Protein AF-A0A2G5UR45-F1 (afdb_monomer)

Foldseek 3Di:
DVVQQLVLLVVVQVQQDADDDDDPCVVVVLVVVLVVLLVVLCVPCVVPQDPDDDLVNLVVVVVVLRNDDDCVVCVVVSVVSNVCRVVVDDDVSVVSSVVVSVSVSVVVVCVVCVLVRYDCDVPPHPPNQLEWEFEDDPNFTKTFPVSVQVSLCVQCVVDDRDDDDDDDQKGFIDTPVCCCVVCVVRCPRHHYDYDYQDDDPQAGDWDQDSSRFTWGWPVRLVVNVVCCVCPVVVVVVVDDPVCVVVVVVVVVVVCVVVPPPPPTTIIGTVVSVVD

InterPro domains:
  IPR056711 Domain of unknown function DUF7809 [PF25100] (1-120)

Organism: NCBI:txid1611254

Solvent-accessible surface area (backbone atoms only — not comparable to full-atom values): 16175 Å² total; per-residue (Å²): 104,72,67,55,49,53,49,25,52,53,60,73,45,72,59,64,53,79,54,71,88,78,62,94,63,48,65,66,50,50,53,52,53,49,52,55,49,47,56,51,46,55,75,69,47,68,83,71,68,68,94,82,76,49,54,69,61,49,51,52,50,54,55,71,70,35,86,48,80,54,69,80,82,42,42,63,58,52,53,50,50,43,50,42,55,73,65,73,60,81,61,64,68,60,54,50,50,55,48,51,49,51,50,54,50,49,53,53,47,44,73,75,42,42,59,81,72,44,67,72,33,80,88,86,32,63,82,32,70,44,50,34,59,33,36,37,56,97,93,42,51,28,26,51,39,58,52,49,30,50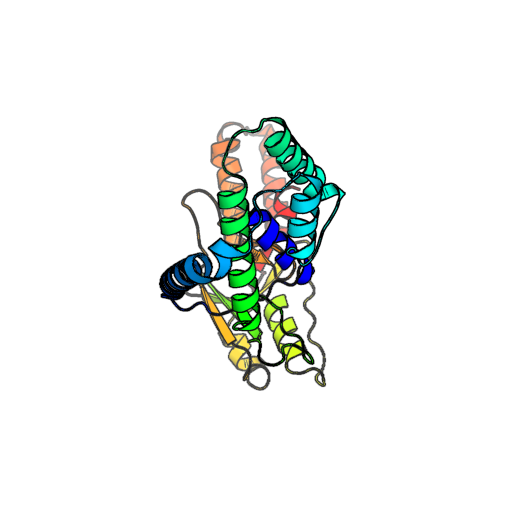,50,36,33,70,74,37,70,90,48,88,77,61,82,68,85,70,52,92,52,36,47,52,43,42,48,42,69,57,45,54,70,74,40,52,92,61,45,83,84,48,46,75,44,84,40,70,69,62,68,56,102,83,47,71,50,78,39,75,40,69,73,63,49,44,24,36,49,44,70,50,53,53,48,49,54,50,48,41,41,54,69,73,64,30,45,85,81,70,58,51,85,90,49,47,66,57,56,53,52,51,53,54,55,47,44,70,76,64,37,89,81,58,90,55,67,39,30,34,32,53,80,61,73,79,111

Sequence (275 aa):
MQSILLKSHDEKIAGVCEYFKLEKDWLPKLQNEFLQFHQKFLTQESSTIRDDWDFEKALKMFKAVLPVWKEQEYSEFESDLKTFFDSKRGNFKEVSIAFMCFAEYLKGFILATPEMFLPYEKETNPNCPIVVRVFESHGVHFVMKSELFNAINIRNPNSKRLECKENNGKLMTMSYEKVQRKYKDRIGNIEFIKCPIQRTDHKAVPIMTPTGGHCILATDFLFEILNELIFTHRIFQKIGTGNWNVLRRFFLQMTNFFSPHHKSIFFVTLEEQEK

Mean predicted aligned error: 8.28 Å

Radius of gyration: 25.33 Å; Cα contacts (8 Å, |Δi|>4): 271; chains: 1; bounding box: 62×38×76 Å

Secondary structure (DSSP, 8-state):
-HHHHHHHHHGGGTT--------TTHHHHHHHHHHHHHHHHHHHHTTTS-S---HHHHHHHHHHHSSS--TTTTHHHHHHHHHHHHHT-S-HHHHHHHHHHHHHHHHHHHHH-GGGTS--BTTTBTTS--EEEEEEETTEEEEEHHHHHHHHHHH-TTSPPP----BTTEEEEEEHHHHHHHSGGG-TT-EEEEEE--B-SSSBPPEE-TTS-EEEEHHHHHHHHHHIIIIIS-HHHH--GGGHHHHHHHHHHHHHHT-TT--S-EEEEGGGT--

pLDDT: mean 85.62, std 8.5, range [52.72, 97.31]

Structure (mmCIF, N/CA/C/O backbone):
data_AF-A0A2G5UR45-F1
#
_entry.id   AF-A0A2G5UR45-F1
#
loop_
_atom_site.group_PDB
_atom_site.id
_atom_site.type_symbol
_atom_site.label_atom_id
_atom_site.label_alt_id
_atom_site.label_comp_id
_atom_site.label_asym_id
_atom_site.label_entity_id
_atom_site.label_seq_id
_atom_site.pdbx_PDB_ins_code
_atom_site.Cartn_x
_atom_site.Cartn_y
_atom_site.Cartn_z
_atom_site.occupancy
_atom_site.B_iso_or_equiv
_atom_site.auth_seq_id
_atom_site.auth_comp_id
_atom_site.auth_asym_id
_atom_site.auth_atom_id
_atom_site.pdbx_PDB_model_num
ATOM 1 N N . MET A 1 1 ? 19.011 5.755 -11.112 1.00 70.19 1 MET A N 1
ATOM 2 C CA . MET A 1 1 ? 18.418 5.360 -12.415 1.00 70.19 1 MET A CA 1
ATOM 3 C C . MET A 1 1 ? 17.260 4.378 -12.265 1.00 70.19 1 MET A C 1
ATOM 5 O O . MET A 1 1 ? 16.163 4.751 -12.647 1.00 70.19 1 MET A O 1
ATOM 9 N N . GLN A 1 2 ? 17.435 3.185 -11.676 1.00 73.31 2 GLN A N 1
ATOM 10 C CA . GLN A 1 2 ? 16.310 2.252 -11.438 1.00 73.31 2 GLN A CA 1
ATOM 11 C C . GLN A 1 2 ? 15.175 2.886 -10.614 1.00 73.31 2 GLN A C 1
ATOM 13 O O . GLN A 1 2 ? 14.009 2.773 -10.977 1.00 73.31 2 GLN A O 1
ATOM 18 N N . SER A 1 3 ? 15.527 3.625 -9.557 1.00 80.56 3 SER A N 1
ATOM 19 C CA . SER A 1 3 ? 14.582 4.395 -8.738 1.00 80.56 3 SER A CA 1
ATOM 20 C C . SER A 1 3 ? 13.798 5.439 -9.538 1.00 80.56 3 SER A C 1
ATOM 22 O O . SER A 1 3 ? 12.597 5.561 -9.346 1.00 80.56 3 SER A O 1
ATOM 24 N N . ILE A 1 4 ? 14.456 6.155 -10.457 1.00 83.25 4 ILE A N 1
ATOM 25 C CA . ILE A 1 4 ? 13.829 7.164 -11.329 1.00 83.25 4 ILE A CA 1
ATOM 26 C C . ILE A 1 4 ? 12.811 6.495 -12.252 1.00 83.25 4 ILE A C 1
ATOM 28 O O . ILE A 1 4 ? 11.685 6.965 -12.369 1.00 83.25 4 ILE A O 1
ATOM 32 N N . LEU A 1 5 ? 13.184 5.364 -12.859 1.00 82.31 5 LEU A N 1
ATOM 33 C CA . LEU A 1 5 ? 12.286 4.619 -13.733 1.00 82.31 5 LEU A CA 1
ATOM 34 C C . LEU A 1 5 ? 11.048 4.125 -12.975 1.00 82.31 5 LEU A C 1
ATOM 36 O O . LEU A 1 5 ? 9.929 4.398 -13.398 1.00 82.31 5 LEU A O 1
ATOM 40 N N . LEU A 1 6 ? 11.228 3.476 -11.823 1.00 83.31 6 LEU A N 1
ATOM 41 C CA . LEU A 1 6 ? 10.099 3.022 -11.005 1.00 83.31 6 LEU A CA 1
ATOM 42 C C . LEU A 1 6 ? 9.221 4.193 -10.536 1.00 83.31 6 LEU A C 1
ATOM 44 O O . LEU A 1 6 ? 8.002 4.110 -10.645 1.00 83.31 6 LEU A O 1
ATOM 48 N N . LYS A 1 7 ? 9.824 5.310 -10.109 1.00 85.81 7 LYS A N 1
ATOM 49 C CA . LYS A 1 7 ? 9.091 6.516 -9.696 1.00 85.81 7 LYS A CA 1
ATOM 50 C C . LYS A 1 7 ? 8.273 7.117 -10.843 1.00 85.81 7 LYS A C 1
ATOM 52 O O . LYS A 1 7 ? 7.112 7.448 -10.660 1.00 85.81 7 LYS A O 1
ATOM 57 N N . SER A 1 8 ? 8.830 7.193 -12.050 1.00 85.94 8 SER A N 1
ATOM 58 C CA . SER A 1 8 ? 8.097 7.693 -13.225 1.00 85.94 8 SER A CA 1
ATOM 59 C C . SER A 1 8 ? 6.917 6.798 -13.638 1.00 85.94 8 SER A C 1
ATOM 61 O O . SER A 1 8 ? 5.965 7.269 -14.259 1.00 85.94 8 SER A O 1
ATOM 63 N N . HIS A 1 9 ? 6.958 5.507 -13.293 1.00 84.00 9 HIS A N 1
ATOM 64 C CA . HIS A 1 9 ? 5.819 4.604 -13.447 1.00 84.00 9 HIS A CA 1
ATOM 65 C C . HIS A 1 9 ? 4.778 4.797 -12.338 1.00 84.00 9 HIS A C 1
ATOM 67 O O . HIS A 1 9 ? 3.590 4.840 -12.646 1.00 84.00 9 HIS A O 1
ATOM 73 N N . ASP A 1 10 ? 5.207 4.977 -11.089 1.00 84.81 10 ASP A N 1
ATOM 74 C CA . ASP A 1 10 ? 4.336 5.319 -9.954 1.00 84.81 10 ASP A CA 1
ATOM 75 C C . ASP A 1 10 ? 3.564 6.636 -10.191 1.00 84.81 10 ASP A C 1
ATOM 77 O O . ASP A 1 10 ? 2.384 6.775 -9.883 1.00 84.81 10 ASP A O 1
ATOM 81 N N . GLU A 1 11 ? 4.167 7.598 -10.887 1.00 86.00 11 GLU A N 1
ATOM 82 C CA . GLU A 1 11 ? 3.472 8.833 -11.269 1.00 86.00 11 GLU A CA 1
ATOM 83 C C . GLU A 1 11 ? 2.247 8.602 -12.167 1.00 86.00 11 GLU A C 1
ATOM 85 O O . GLU A 1 11 ? 1.309 9.402 -12.142 1.00 86.00 11 GLU A O 1
ATOM 90 N N . LYS A 1 12 ? 2.203 7.500 -12.928 1.00 83.38 12 LYS A N 1
ATOM 91 C CA . LYS A 1 12 ? 1.050 7.170 -13.778 1.00 83.38 12 LYS A CA 1
ATOM 92 C C . LYS A 1 12 ? -0.163 6.713 -12.986 1.00 83.38 12 LYS A C 1
ATOM 94 O O . LYS A 1 12 ? -1.279 6.872 -13.474 1.00 83.38 12 LYS A O 1
ATOM 99 N N . ILE A 1 13 ? 0.041 6.142 -11.800 1.00 83.38 13 ILE A N 1
ATOM 100 C CA . ILE A 1 13 ? -1.063 5.632 -10.983 1.00 83.38 13 ILE A CA 1
ATOM 101 C C . ILE A 1 13 ? -1.722 6.736 -10.148 1.00 83.38 13 ILE A C 1
ATOM 103 O O . ILE A 1 13 ? -2.715 6.474 -9.482 1.00 83.38 13 ILE A O 1
ATOM 107 N N . ALA A 1 14 ? -1.219 7.978 -10.213 1.00 82.50 14 ALA A N 1
ATOM 108 C CA . ALA A 1 14 ? -1.841 9.178 -9.641 1.00 82.50 14 ALA A CA 1
ATOM 109 C C . ALA A 1 14 ? -2.260 9.031 -8.161 1.00 82.50 14 ALA A C 1
ATOM 111 O O . ALA A 1 14 ? -3.290 9.557 -7.737 1.00 82.50 14 ALA A O 1
ATOM 112 N N . GLY A 1 15 ? -1.461 8.302 -7.373 1.00 79.06 15 GLY A N 1
ATOM 113 C CA . GLY A 1 15 ? -1.717 8.056 -5.951 1.00 79.06 15 GLY A CA 1
ATOM 114 C C . GLY A 1 15 ? -2.783 6.994 -5.657 1.00 79.06 15 GLY A C 1
ATOM 115 O O . GLY A 1 15 ? -3.185 6.843 -4.505 1.00 79.06 15 GLY A O 1
ATOM 116 N N . VAL A 1 16 ? -3.254 6.253 -6.664 1.00 82.75 16 VAL A N 1
ATOM 117 C CA . VAL A 1 16 ? -4.155 5.113 -6.465 1.00 82.75 16 VAL A CA 1
ATOM 118 C C . VAL A 1 16 ? -3.376 3.956 -5.841 1.00 82.75 16 VAL A C 1
ATOM 120 O O . VAL A 1 16 ? -2.506 3.367 -6.474 1.00 82.75 16 VAL A O 1
ATOM 123 N N . CYS A 1 17 ? -3.711 3.602 -4.601 1.00 82.00 17 CYS A N 1
ATOM 124 C CA . CYS A 1 17 ? -3.106 2.470 -3.902 1.00 82.00 17 CYS A CA 1
ATOM 125 C C . CYS A 1 17 ? -4.037 1.254 -3.928 1.00 82.00 17 CYS A C 1
ATOM 127 O O . CYS A 1 17 ? -4.917 1.108 -3.076 1.00 82.00 17 CYS A O 1
ATOM 129 N N . GLU A 1 18 ? -3.818 0.362 -4.891 1.00 86.44 18 GLU A N 1
ATOM 130 C CA . GLU A 1 18 ? -4.468 -0.947 -4.949 1.00 86.44 18 GLU A CA 1
ATOM 131 C C . GLU A 1 18 ? -3.530 -2.057 -4.471 1.00 86.44 18 GLU A C 1
ATOM 133 O O . GLU A 1 18 ? -2.309 -1.904 -4.419 1.00 86.44 18 GLU A O 1
ATOM 138 N N . TYR A 1 19 ? -4.118 -3.180 -4.073 1.00 87.69 19 TYR A N 1
ATOM 139 C CA . TYR A 1 19 ? -3.374 -4.334 -3.588 1.00 87.69 19 TYR A CA 1
ATOM 140 C C . TYR A 1 19 ? -3.524 -5.478 -4.573 1.00 87.69 19 TYR A C 1
ATOM 142 O O . TYR A 1 19 ? -4.581 -5.655 -5.167 1.00 87.69 19 TYR A O 1
ATOM 150 N N . PHE A 1 20 ? -2.492 -6.302 -4.670 1.00 85.38 20 PHE A N 1
ATOM 151 C CA . PHE A 1 20 ? -2.539 -7.550 -5.410 1.00 85.38 20 PHE A CA 1
ATOM 152 C C . PHE A 1 20 ? -1.933 -8.665 -4.563 1.00 85.38 20 PHE A C 1
ATOM 154 O O . PHE A 1 20 ? -1.129 -8.436 -3.651 1.00 85.38 20 PHE A O 1
ATOM 161 N N . LYS A 1 21 ? -2.354 -9.898 -4.830 1.00 84.12 21 LYS A N 1
ATOM 162 C CA . LYS A 1 21 ? -1.812 -11.063 -4.143 1.00 84.12 21 LYS A CA 1
ATOM 163 C C . LYS A 1 21 ? -0.502 -11.476 -4.805 1.00 84.12 21 LYS A C 1
ATOM 165 O O . LYS A 1 21 ? -0.489 -11.948 -5.935 1.00 84.12 21 LYS A O 1
ATOM 170 N N . LEU A 1 22 ? 0.585 -11.358 -4.057 1.00 82.19 22 LEU A N 1
ATOM 171 C CA . LEU A 1 22 ? 1.911 -11.759 -4.506 1.00 82.19 22 LEU A CA 1
ATOM 172 C C . LEU A 1 22 ? 2.145 -13.260 -4.269 1.00 82.19 22 LEU A C 1
ATOM 174 O O . LEU A 1 22 ? 1.933 -13.762 -3.159 1.00 82.19 22 LEU A O 1
ATOM 178 N N . GLU A 1 23 ? 2.590 -13.988 -5.293 1.00 83.25 23 GLU A N 1
ATOM 179 C CA . GLU A 1 23 ? 3.059 -15.371 -5.131 1.00 83.25 23 GLU A CA 1
ATOM 180 C C . GLU A 1 23 ? 4.378 -15.401 -4.356 1.00 83.25 23 GLU A C 1
ATOM 182 O O . GLU A 1 23 ? 5.207 -14.524 -4.538 1.00 83.25 23 GLU A O 1
ATOM 187 N N . LYS A 1 24 ? 4.635 -16.418 -3.523 1.00 81.25 24 LYS A N 1
ATOM 188 C CA . LYS A 1 24 ? 5.868 -16.469 -2.708 1.00 81.25 24 LYS A CA 1
ATOM 189 C C . LYS A 1 24 ? 7.160 -16.497 -3.535 1.00 81.25 24 LYS A C 1
ATOM 191 O O . LYS A 1 24 ? 8.151 -15.909 -3.118 1.00 81.25 24 LYS A O 1
ATOM 196 N N . ASP A 1 25 ? 7.122 -17.114 -4.713 1.00 85.88 25 ASP A N 1
ATOM 197 C CA . ASP A 1 25 ? 8.313 -17.359 -5.538 1.00 85.88 25 ASP A CA 1
ATOM 198 C C . ASP A 1 25 ? 8.479 -16.345 -6.679 1.00 85.88 25 ASP A C 1
ATOM 200 O O . ASP A 1 25 ? 9.291 -16.543 -7.581 1.00 85.88 25 ASP A O 1
ATOM 204 N N . TRP A 1 26 ? 7.709 -15.255 -6.664 1.00 83.25 26 TRP A N 1
ATOM 205 C CA . TRP A 1 26 ? 7.710 -14.265 -7.742 1.00 83.25 26 TRP A CA 1
ATOM 206 C C . TRP A 1 26 ? 9.076 -13.583 -7.928 1.00 83.25 26 TRP A C 1
ATOM 208 O O . TRP A 1 26 ? 9.529 -13.416 -9.055 1.00 83.25 26 TRP A O 1
ATOM 218 N N . LEU A 1 27 ? 9.758 -13.215 -6.836 1.00 84.94 27 LEU A N 1
ATOM 219 C CA . LEU A 1 27 ? 10.989 -12.429 -6.898 1.00 84.94 27 LEU A CA 1
ATOM 220 C C . LEU A 1 27 ? 12.156 -13.249 -7.474 1.00 84.94 27 LEU A C 1
ATOM 222 O O . LEU A 1 27 ? 12.818 -12.752 -8.384 1.00 84.94 27 LEU A O 1
ATOM 226 N N . PRO A 1 28 ? 12.388 -14.508 -7.044 1.00 89.38 28 PRO A N 1
ATOM 227 C CA . PRO A 1 28 ? 13.351 -15.378 -7.715 1.00 89.38 28 PRO A CA 1
ATOM 228 C C . PRO A 1 28 ? 13.036 -15.610 -9.199 1.00 89.38 28 PRO A C 1
ATOM 230 O O . PRO A 1 28 ? 13.954 -15.622 -10.019 1.00 89.38 28 PRO A O 1
ATOM 233 N N . LYS A 1 29 ? 11.753 -15.769 -9.571 1.00 87.81 29 LYS A N 1
ATOM 234 C CA . LYS A 1 29 ? 11.345 -15.897 -10.983 1.00 87.81 29 LYS A CA 1
ATOM 235 C C . LYS A 1 29 ? 11.725 -14.644 -11.774 1.00 87.81 29 LYS A C 1
ATOM 237 O O . LYS A 1 29 ? 12.432 -14.761 -12.769 1.00 87.81 29 LYS A O 1
ATOM 242 N N . LEU A 1 30 ? 11.368 -13.462 -11.268 1.00 87.62 30 LEU A N 1
ATOM 243 C CA . LEU A 1 30 ? 11.693 -12.174 -11.882 1.00 87.62 30 LEU A CA 1
ATOM 244 C C . LEU A 1 30 ? 13.206 -11.985 -12.063 1.00 87.62 30 LEU A C 1
ATOM 246 O O . LEU A 1 30 ? 13.657 -11.526 -13.107 1.00 87.62 30 LEU A O 1
ATOM 250 N N . GLN A 1 31 ? 14.002 -12.342 -11.053 1.00 88.56 31 GLN A N 1
ATOM 251 C CA . GLN A 1 31 ? 15.462 -12.247 -11.122 1.00 88.56 31 GLN A CA 1
ATOM 252 C C . GLN A 1 31 ? 16.041 -13.152 -12.215 1.00 88.56 31 GLN A C 1
ATOM 254 O O . GLN A 1 31 ? 16.910 -12.725 -12.977 1.00 88.56 31 GLN A O 1
ATOM 259 N N . ASN A 1 32 ? 15.541 -14.385 -12.317 1.00 91.38 32 ASN A N 1
ATOM 260 C CA . ASN A 1 32 ? 15.969 -15.330 -13.346 1.00 91.38 32 ASN A CA 1
ATOM 261 C C . ASN A 1 32 ? 15.543 -14.881 -14.751 1.00 91.38 32 ASN A C 1
ATOM 263 O O . ASN A 1 32 ? 16.345 -14.957 -15.683 1.00 91.38 32 ASN A O 1
ATOM 267 N N . GLU A 1 33 ? 14.314 -14.389 -14.907 1.00 91.31 33 GLU A N 1
ATOM 268 C CA . GLU A 1 33 ? 13.798 -13.848 -16.169 1.00 91.31 33 GLU A CA 1
ATOM 269 C C . GLU A 1 33 ? 14.606 -12.634 -16.629 1.00 91.31 33 GLU A C 1
ATOM 271 O O . GLU A 1 33 ? 15.038 -12.584 -17.784 1.00 91.31 33 GLU A O 1
ATOM 276 N N . PHE A 1 34 ? 14.903 -11.704 -15.716 1.00 91.06 34 PHE A N 1
ATOM 277 C CA . PHE A 1 34 ? 15.748 -10.553 -16.015 1.00 91.06 34 PHE A CA 1
ATOM 278 C C . PHE A 1 34 ? 17.158 -10.972 -16.438 1.00 91.06 34 PHE A C 1
ATOM 280 O O . PHE A 1 34 ? 17.685 -10.442 -17.412 1.00 91.06 34 PHE A O 1
ATOM 287 N N . LEU A 1 35 ? 17.768 -11.952 -15.761 1.00 90.06 35 LEU A N 1
ATOM 288 C CA . LEU A 1 35 ? 19.102 -12.436 -16.120 1.00 90.06 35 LEU A CA 1
ATOM 289 C C . LEU A 1 35 ? 19.130 -13.031 -17.536 1.00 90.06 35 LEU A C 1
ATOM 291 O O . LEU A 1 35 ? 20.046 -12.749 -18.311 1.00 90.06 35 LEU A O 1
ATOM 295 N N . GLN A 1 36 ? 18.117 -13.825 -17.891 1.00 91.12 36 GLN A N 1
ATOM 296 C CA . GLN A 1 36 ? 17.987 -14.394 -19.234 1.00 91.12 36 GLN A CA 1
ATOM 297 C C . GLN A 1 36 ? 17.734 -13.314 -20.289 1.00 91.12 36 GLN A C 1
ATOM 299 O O . GLN A 1 36 ? 18.313 -13.369 -21.376 1.00 91.12 36 GLN A O 1
ATOM 304 N N . PHE A 1 37 ? 16.886 -12.329 -19.977 1.00 91.88 37 PHE A N 1
ATOM 305 C CA . PHE A 1 37 ? 16.642 -11.182 -20.846 1.00 91.88 37 PHE A CA 1
ATOM 306 C C . PHE A 1 37 ? 17.932 -10.394 -21.080 1.00 91.88 37 PHE A C 1
ATOM 308 O O . PHE A 1 37 ? 18.294 -10.144 -22.224 1.00 91.88 37 PHE A O 1
ATOM 315 N N . HIS A 1 38 ? 18.674 -10.093 -20.015 1.00 89.19 38 HIS A N 1
ATOM 316 C CA . HIS A 1 38 ? 19.937 -9.365 -20.073 1.00 89.19 38 HIS A CA 1
ATOM 317 C C . HIS A 1 38 ? 20.983 -10.079 -20.935 1.00 89.19 38 HIS A C 1
ATOM 319 O O . HIS A 1 38 ? 21.622 -9.451 -21.775 1.00 89.19 38 HIS A O 1
ATOM 325 N N . GLN A 1 39 ? 21.125 -11.401 -20.802 1.00 88.44 39 GLN A N 1
ATOM 326 C CA . GLN A 1 39 ? 22.026 -12.178 -21.662 1.00 88.44 39 GLN A CA 1
ATOM 327 C C . GLN A 1 39 ? 21.643 -12.068 -23.144 1.00 88.44 39 GLN A C 1
ATOM 329 O O . GLN A 1 39 ? 22.512 -11.837 -23.984 1.00 88.44 39 GLN A O 1
ATOM 334 N N . LYS A 1 40 ? 20.349 -12.182 -23.470 1.00 88.88 40 LYS A N 1
ATOM 335 C CA . LYS A 1 40 ? 19.858 -12.034 -24.850 1.00 88.88 40 LYS A CA 1
ATOM 336 C C . LYS A 1 40 ? 20.076 -10.617 -25.378 1.00 88.88 40 LYS A C 1
ATOM 338 O O . LYS A 1 40 ? 20.585 -10.464 -26.487 1.00 88.88 40 LYS A O 1
ATOM 343 N N . PHE A 1 41 ? 19.764 -9.610 -24.567 1.00 87.06 41 PHE A N 1
ATOM 344 C CA . PHE A 1 41 ? 19.944 -8.199 -24.892 1.00 87.06 41 PHE A CA 1
ATOM 345 C C . PHE A 1 41 ? 21.404 -7.898 -25.252 1.00 87.06 41 PHE A C 1
ATOM 347 O O . PHE A 1 41 ? 21.679 -7.356 -26.319 1.00 87.06 41 PHE A O 1
ATOM 354 N N . LEU A 1 42 ? 22.359 -8.367 -24.438 1.00 84.06 42 LEU A N 1
ATOM 355 C CA . LEU A 1 42 ? 23.788 -8.220 -24.725 1.00 84.06 42 LEU A CA 1
ATOM 356 C C . LEU A 1 42 ? 24.209 -8.877 -26.045 1.00 84.06 42 LEU A C 1
ATOM 358 O O . LEU A 1 42 ? 25.043 -8.323 -26.750 1.00 84.06 42 LEU A O 1
ATOM 362 N N . THR A 1 43 ? 23.644 -10.036 -26.400 1.00 80.75 43 THR A N 1
ATOM 363 C CA . THR A 1 43 ? 23.988 -10.724 -27.659 1.00 80.75 43 THR A CA 1
ATOM 364 C C . THR A 1 43 ? 23.376 -10.088 -28.910 1.00 80.75 43 THR A C 1
ATOM 366 O O . THR A 1 43 ? 23.900 -10.296 -30.001 1.00 80.75 43 THR A O 1
ATOM 369 N N . GLN A 1 44 ? 22.274 -9.344 -28.772 1.00 73.00 44 GLN A N 1
ATOM 370 C CA . GLN A 1 44 ? 21.519 -8.773 -29.895 1.00 73.00 44 GLN A CA 1
ATOM 371 C C . GLN A 1 44 ? 21.826 -7.287 -30.127 1.00 73.00 44 GLN A C 1
ATOM 373 O O . GLN A 1 44 ? 21.903 -6.856 -31.274 1.00 73.00 44 GLN A O 1
ATOM 378 N N . GLU A 1 45 ? 22.033 -6.511 -29.061 1.00 65.25 45 GLU A N 1
ATOM 379 C CA . GLU A 1 45 ? 22.153 -5.047 -29.127 1.00 65.25 45 GLU A CA 1
ATOM 380 C C . GLU A 1 45 ? 23.592 -4.520 -28.998 1.00 65.25 45 GLU A C 1
ATOM 382 O O . GLU A 1 45 ? 23.840 -3.325 -29.184 1.00 65.25 45 GLU A O 1
ATOM 387 N N . SER A 1 46 ? 24.587 -5.383 -28.746 1.00 55.72 46 SER A N 1
ATOM 388 C CA . SER A 1 46 ? 25.988 -4.944 -28.616 1.00 55.72 46 SER A CA 1
ATOM 389 C C . SER A 1 46 ? 26.552 -4.283 -29.881 1.00 55.72 46 SER A C 1
ATOM 391 O O . SER A 1 46 ? 27.551 -3.568 -29.799 1.00 55.72 46 SER A O 1
ATOM 393 N N . SER A 1 47 ? 25.940 -4.516 -31.049 1.00 53.69 47 SER A N 1
ATOM 394 C CA . SER A 1 47 ? 26.364 -3.956 -32.340 1.00 53.69 47 SER A CA 1
ATOM 395 C C . SER A 1 47 ? 25.712 -2.618 -32.713 1.00 53.69 47 SER A C 1
ATOM 397 O O . SER A 1 47 ? 26.201 -1.956 -33.626 1.00 53.69 47 SER A O 1
ATOM 399 N N . THR A 1 48 ? 24.621 -2.209 -32.058 1.00 53.66 48 THR A N 1
ATOM 400 C CA . THR A 1 48 ? 23.821 -1.020 -32.435 1.00 53.66 48 THR A CA 1
ATOM 401 C C . THR A 1 48 ? 24.120 0.220 -31.595 1.00 53.66 48 THR A C 1
ATOM 403 O O . THR A 1 48 ? 23.835 1.340 -32.025 1.00 53.66 48 THR A O 1
ATOM 406 N N . ILE A 1 49 ? 24.734 0.052 -30.423 1.00 58.12 49 ILE A N 1
ATOM 407 C CA . ILE A 1 49 ? 25.059 1.156 -29.516 1.00 58.12 49 ILE A CA 1
ATOM 408 C C . ILE A 1 49 ? 26.371 1.788 -29.973 1.00 58.12 49 ILE A C 1
ATOM 410 O O . ILE A 1 49 ? 27.460 1.270 -29.716 1.00 58.12 49 ILE A O 1
ATOM 414 N N . ARG A 1 50 ? 26.230 2.892 -30.715 1.00 56.25 50 ARG A N 1
ATOM 415 C CA . ARG A 1 50 ? 27.333 3.665 -31.295 1.00 56.25 50 ARG A CA 1
ATOM 416 C C . ARG A 1 50 ? 28.273 4.193 -30.211 1.00 56.25 50 ARG A C 1
ATOM 418 O O . ARG A 1 50 ? 27.829 4.562 -29.131 1.00 56.25 50 ARG A O 1
ATOM 425 N N . ASP A 1 51 ? 29.559 4.289 -30.530 1.00 62.09 51 ASP A N 1
ATOM 426 C CA . ASP A 1 51 ? 30.589 4.793 -29.612 1.00 62.09 51 ASP A CA 1
ATOM 427 C C . ASP A 1 51 ? 30.606 6.343 -29.500 1.00 62.09 51 ASP A C 1
ATOM 429 O O . ASP A 1 51 ? 31.465 6.901 -28.824 1.00 62.09 51 ASP A O 1
ATOM 433 N N . ASP A 1 52 ? 29.661 7.059 -30.131 1.00 71.44 52 ASP A N 1
ATOM 434 C CA . ASP A 1 52 ? 29.621 8.530 -30.236 1.00 71.44 52 ASP A CA 1
ATOM 435 C C . ASP A 1 52 ? 28.605 9.211 -29.292 1.00 71.44 52 ASP A C 1
ATOM 437 O O . ASP A 1 52 ? 27.951 10.194 -29.665 1.00 71.44 52 ASP A O 1
ATOM 441 N N . TRP A 1 53 ? 28.444 8.701 -28.070 1.00 76.56 53 TRP A N 1
ATOM 442 C CA . TRP A 1 53 ? 27.535 9.304 -27.091 1.00 76.56 53 TRP A CA 1
ATOM 443 C C . TRP A 1 53 ? 28.075 10.610 -26.508 1.00 76.56 53 TRP A C 1
ATOM 445 O O . TRP A 1 53 ? 29.220 10.696 -26.068 1.00 76.56 53 TRP A O 1
ATOM 455 N N . ASP A 1 54 ? 27.191 11.600 -26.441 1.00 84.81 54 ASP A N 1
ATOM 456 C CA . ASP A 1 54 ? 27.354 12.830 -25.679 1.00 84.81 54 ASP A CA 1
ATOM 457 C C . ASP A 1 54 ? 26.196 12.974 -24.678 1.00 84.81 54 ASP A C 1
ATOM 459 O O . ASP A 1 54 ? 25.224 12.205 -24.693 1.00 84.81 54 ASP A O 1
ATOM 463 N N . PHE A 1 55 ? 26.321 13.960 -23.790 1.00 87.12 55 PHE A N 1
ATOM 464 C CA . PHE A 1 55 ? 25.322 14.261 -22.769 1.00 87.12 55 PHE A CA 1
ATOM 465 C C . PHE A 1 55 ? 23.913 14.448 -23.356 1.00 87.12 55 PHE A C 1
ATOM 467 O O . PHE A 1 55 ? 22.954 13.887 -22.828 1.00 87.12 55 PHE A O 1
ATOM 474 N N . GLU A 1 56 ? 23.782 15.172 -24.469 1.00 89.75 56 GLU A N 1
ATOM 475 C CA . GLU A 1 56 ? 22.487 15.489 -25.083 1.00 89.75 56 GLU A CA 1
ATOM 476 C C . GLU A 1 56 ? 21.784 14.235 -25.612 1.00 89.75 56 GLU A C 1
ATOM 478 O O . GLU A 1 56 ? 20.596 14.007 -25.353 1.00 89.75 56 GLU A O 1
ATOM 483 N N . LYS A 1 57 ? 22.522 13.370 -26.319 1.00 86.00 57 LYS A N 1
ATOM 484 C CA . LYS A 1 57 ? 22.003 12.084 -26.800 1.00 86.00 57 LYS A CA 1
ATOM 485 C C . LYS A 1 57 ? 21.574 11.206 -25.628 1.00 86.00 57 LYS A C 1
ATOM 487 O O . LYS A 1 57 ? 20.483 10.633 -25.672 1.00 86.00 57 LYS A O 1
ATOM 492 N N . ALA A 1 58 ? 22.395 11.129 -24.579 1.00 83.62 58 ALA A N 1
ATOM 493 C CA . ALA A 1 58 ? 22.103 10.345 -23.384 1.00 83.62 58 ALA A CA 1
ATOM 494 C C . ALA A 1 58 ? 20.831 10.829 -22.693 1.00 83.62 58 ALA A C 1
ATOM 496 O O . ALA A 1 58 ? 19.908 10.044 -22.479 1.00 83.62 58 ALA A O 1
ATOM 497 N N . LEU A 1 59 ? 20.742 12.127 -22.406 1.00 88.19 59 LEU A N 1
ATOM 498 C CA . LEU A 1 59 ? 19.578 12.724 -21.765 1.00 88.19 59 LEU A CA 1
ATOM 499 C C . LEU A 1 59 ? 18.306 12.485 -22.585 1.00 88.19 59 LEU A C 1
ATOM 501 O O . LEU A 1 59 ? 17.278 12.098 -22.030 1.00 88.19 59 LEU A O 1
ATOM 505 N N . LYS A 1 60 ? 18.376 12.649 -23.911 1.00 88.81 60 LYS A N 1
ATOM 506 C CA . LYS A 1 60 ? 17.253 12.367 -24.813 1.00 88.81 60 LYS A CA 1
ATOM 507 C C . LYS A 1 60 ? 16.803 10.906 -24.736 1.00 88.81 60 LYS A C 1
ATOM 509 O O . LYS A 1 60 ? 15.601 10.650 -24.710 1.00 88.81 60 LYS A O 1
ATOM 514 N N . MET A 1 61 ? 17.741 9.962 -24.680 1.00 85.00 61 MET A N 1
ATOM 515 C CA . MET A 1 61 ? 17.438 8.541 -24.499 1.00 85.00 61 MET A CA 1
ATOM 516 C C . MET A 1 61 ? 16.738 8.294 -23.155 1.00 85.00 61 MET A C 1
ATOM 518 O O . MET A 1 61 ? 15.677 7.676 -23.137 1.00 85.00 61 MET A O 1
ATOM 522 N N . PHE A 1 62 ? 17.266 8.821 -22.044 1.00 84.62 62 PHE A N 1
ATOM 523 C CA . PHE A 1 62 ? 16.630 8.691 -20.726 1.00 84.62 62 PHE A CA 1
ATOM 524 C C . PHE A 1 62 ? 15.203 9.251 -20.722 1.00 84.62 62 PHE A C 1
ATOM 526 O O . PHE A 1 62 ? 14.279 8.569 -20.283 1.00 84.62 62 PHE A O 1
ATOM 533 N N . LYS A 1 63 ? 15.007 10.451 -21.280 1.00 88.38 63 LYS A N 1
ATOM 534 C CA . LYS A 1 63 ? 13.687 11.084 -21.423 1.00 88.38 63 LYS A CA 1
ATOM 535 C C . LYS A 1 63 ? 12.715 10.229 -22.241 1.00 88.38 63 LYS A C 1
ATOM 537 O O . LYS A 1 63 ? 11.548 10.147 -21.886 1.00 88.38 63 LYS A O 1
ATOM 542 N N . ALA A 1 64 ? 13.181 9.585 -23.312 1.00 87.00 64 ALA A N 1
ATOM 543 C CA . ALA A 1 64 ? 12.340 8.750 -24.174 1.00 87.00 64 ALA A CA 1
ATOM 544 C C . ALA A 1 64 ? 11.913 7.428 -23.516 1.00 87.00 64 ALA A C 1
ATOM 546 O O . ALA A 1 64 ? 10.873 6.866 -23.858 1.00 87.00 64 ALA A O 1
ATOM 547 N N . VAL A 1 65 ? 12.733 6.920 -22.599 1.00 83.12 65 VAL A N 1
ATOM 548 C CA . VAL A 1 65 ? 12.491 5.663 -21.889 1.00 83.12 65 VAL A CA 1
ATOM 549 C C . VAL A 1 65 ? 11.541 5.852 -20.703 1.00 83.12 65 VAL A C 1
ATOM 551 O O . VAL A 1 65 ? 10.781 4.942 -20.368 1.00 83.12 65 VAL A O 1
ATOM 554 N N . LEU A 1 66 ? 11.569 7.025 -20.071 1.00 84.81 66 LEU A N 1
ATOM 555 C CA . LEU A 1 66 ? 10.738 7.330 -18.914 1.00 84.81 66 LEU A CA 1
ATOM 556 C C . LEU A 1 66 ? 9.298 7.656 -19.347 1.00 84.81 66 LEU A C 1
ATOM 558 O O . LEU A 1 66 ? 9.091 8.517 -20.200 1.00 84.81 66 LEU A O 1
ATOM 562 N N . PRO A 1 67 ? 8.277 7.017 -18.752 1.00 81.56 67 PRO A N 1
ATOM 563 C CA . PRO A 1 67 ? 6.890 7.312 -19.082 1.00 81.56 67 PRO A CA 1
ATOM 564 C C . PRO A 1 67 ? 6.427 8.725 -18.718 1.00 81.56 67 PRO A C 1
ATOM 566 O O . PRO A 1 67 ? 5.499 9.232 -19.347 1.00 81.56 67 PRO A O 1
ATOM 569 N N . VAL A 1 68 ? 7.034 9.324 -17.692 1.00 86.00 68 VAL A N 1
ATOM 570 C CA . VAL A 1 68 ? 6.785 10.695 -17.236 1.00 86.00 68 VAL A CA 1
ATOM 571 C C . VAL A 1 68 ? 8.135 11.339 -16.915 1.00 86.00 68 VAL A C 1
ATOM 573 O O . VAL A 1 68 ? 8.948 10.759 -16.195 1.00 86.00 68 VAL A O 1
ATOM 576 N N . TRP A 1 69 ? 8.386 12.536 -17.455 1.00 86.69 69 TRP A N 1
ATOM 577 C CA . TRP A 1 69 ? 9.585 13.328 -17.172 1.00 86.69 69 TRP A CA 1
ATOM 578 C C . TRP A 1 69 ? 9.205 14.662 -16.533 1.00 86.69 69 TRP A C 1
ATOM 580 O O . TRP A 1 69 ? 8.544 15.490 -17.160 1.00 86.69 69 TRP A O 1
ATOM 590 N N . LYS A 1 70 ? 9.666 14.895 -15.303 1.00 86.75 70 LYS A N 1
ATOM 591 C CA . LYS A 1 70 ? 9.483 16.151 -14.577 1.00 86.75 70 LYS A CA 1
ATOM 592 C C . LYS A 1 70 ? 10.812 16.886 -14.477 1.00 86.75 70 LYS A C 1
ATOM 594 O O . LYS A 1 70 ? 11.700 16.469 -13.741 1.00 86.75 70 LYS A O 1
ATOM 599 N N . GLU A 1 71 ? 10.935 17.997 -15.196 1.00 85.94 71 GLU A N 1
ATOM 600 C CA . GLU A 1 71 ? 12.190 18.757 -15.281 1.00 85.94 71 GLU A CA 1
ATOM 601 C C . GLU A 1 71 ? 12.717 19.202 -13.911 1.00 85.94 71 GLU A C 1
ATOM 603 O O . GLU A 1 71 ? 13.904 19.071 -13.640 1.00 85.94 71 GLU A O 1
ATOM 608 N N . GLN A 1 72 ? 11.837 19.670 -13.022 1.00 85.44 72 GLN A N 1
ATOM 609 C CA . GLN A 1 72 ? 12.240 20.149 -11.697 1.00 85.44 72 GLN A CA 1
ATOM 610 C C . GLN A 1 72 ? 12.736 19.011 -10.794 1.00 85.44 72 GLN A C 1
ATOM 612 O O . GLN A 1 72 ? 13.788 19.145 -10.174 1.00 85.44 72 GLN A O 1
ATOM 617 N N . GLU A 1 73 ? 12.021 17.881 -10.759 1.00 83.75 73 GLU A N 1
ATOM 618 C CA . GLU A 1 73 ? 12.372 16.733 -9.908 1.00 83.75 73 GLU A CA 1
ATOM 619 C C . GLU A 1 73 ? 13.613 15.973 -10.398 1.00 83.75 73 GLU A C 1
ATOM 621 O O . GLU A 1 73 ? 14.321 15.374 -9.593 1.00 83.75 73 GLU A O 1
ATOM 626 N N . TYR A 1 74 ? 13.886 15.990 -11.705 1.00 86.31 74 TYR A N 1
ATOM 627 C CA . TYR A 1 74 ? 15.013 15.272 -12.307 1.00 86.31 74 TYR A CA 1
ATOM 628 C C . TYR A 1 74 ? 16.192 16.182 -12.678 1.00 86.31 74 TYR A C 1
ATOM 630 O O . TYR A 1 74 ? 17.138 15.725 -13.319 1.00 86.31 74 TYR A O 1
ATOM 638 N N . SER A 1 75 ? 16.172 17.443 -12.240 1.00 88.12 75 SER A N 1
ATOM 639 C CA . SER A 1 75 ? 17.250 18.412 -12.478 1.00 88.12 75 SER A CA 1
ATOM 640 C C . SER A 1 75 ? 18.591 17.974 -11.872 1.00 88.12 75 SER A C 1
ATOM 642 O O . SER A 1 75 ? 19.629 18.103 -12.521 1.00 88.12 75 SER A O 1
ATOM 644 N N . GLU A 1 76 ? 18.577 17.378 -10.675 1.00 88.50 76 GLU A N 1
ATOM 645 C CA . GLU A 1 76 ? 19.773 16.794 -10.051 1.00 88.50 76 GLU A CA 1
ATOM 646 C C . GLU A 1 76 ? 20.339 15.640 -10.886 1.00 88.50 76 GLU A C 1
ATOM 648 O O . GLU A 1 76 ? 21.534 15.608 -11.161 1.00 88.50 76 GLU A O 1
ATOM 653 N N . PHE A 1 77 ? 19.479 14.745 -11.383 1.00 87.81 77 PHE A N 1
ATOM 654 C CA . PHE A 1 77 ? 19.904 13.658 -12.267 1.00 87.81 77 PHE A CA 1
ATOM 655 C C . PHE A 1 77 ? 20.513 14.182 -13.573 1.00 87.81 77 PHE A C 1
ATOM 657 O O . PHE A 1 77 ? 21.506 13.638 -14.050 1.00 87.81 77 PHE A O 1
ATOM 664 N N . GLU A 1 78 ? 19.940 15.236 -14.154 1.00 90.31 78 GLU A N 1
ATOM 665 C CA . GLU A 1 78 ? 20.495 15.879 -15.345 1.00 90.31 78 GLU A CA 1
ATOM 666 C C . GLU A 1 78 ? 21.889 16.470 -15.064 1.00 90.31 78 GLU A C 1
ATOM 668 O O . GLU A 1 78 ? 22.818 16.264 -15.848 1.00 90.31 78 GLU A O 1
ATOM 673 N N . SER A 1 79 ? 22.067 17.122 -13.911 1.00 90.81 79 SER A N 1
ATOM 674 C CA . SER A 1 79 ? 23.364 17.631 -13.448 1.00 90.81 79 SER A CA 1
ATOM 675 C C . SER A 1 79 ? 24.386 16.511 -13.214 1.00 90.81 79 SER A C 1
ATOM 677 O O . SER A 1 79 ? 25.546 16.628 -13.622 1.00 90.81 79 SER A O 1
ATOM 679 N N . ASP A 1 80 ? 23.966 15.400 -12.609 1.00 88.81 80 ASP A N 1
ATOM 680 C CA . ASP A 1 80 ? 24.812 14.226 -12.375 1.00 88.81 80 ASP A CA 1
ATOM 681 C C . ASP A 1 80 ? 25.233 13.570 -13.691 1.00 88.81 80 ASP A C 1
ATOM 683 O O . ASP A 1 80 ? 26.408 13.250 -13.890 1.00 88.81 80 ASP A O 1
ATOM 687 N N . LEU A 1 81 ? 24.290 13.411 -14.624 1.00 87.62 81 LEU A N 1
ATOM 688 C CA . LEU A 1 81 ? 24.557 12.869 -15.952 1.00 87.62 81 LEU A CA 1
ATOM 689 C C . LEU A 1 81 ? 25.544 13.763 -16.709 1.00 87.62 81 LEU A C 1
ATOM 691 O O . LEU A 1 81 ? 26.488 13.259 -17.317 1.00 87.62 81 LEU A O 1
ATOM 695 N N . LYS A 1 82 ? 25.378 15.086 -16.634 1.00 90.56 82 LYS A N 1
ATOM 696 C CA . LYS A 1 82 ? 26.313 16.042 -17.233 1.00 90.56 82 LYS A CA 1
ATOM 697 C C . LYS A 1 82 ? 27.709 15.922 -16.627 1.00 90.56 82 LYS A C 1
ATOM 699 O O . LYS A 1 82 ? 28.684 15.770 -17.358 1.00 90.56 82 LYS A O 1
ATOM 704 N N . THR A 1 83 ? 27.793 15.878 -15.299 1.00 90.56 83 THR A N 1
ATOM 705 C CA . THR A 1 83 ? 29.054 15.704 -14.562 1.00 90.56 83 THR A CA 1
ATOM 706 C C . THR A 1 83 ? 29.755 14.399 -14.945 1.00 90.56 83 THR A C 1
ATOM 708 O O . THR A 1 83 ? 30.977 14.371 -15.107 1.00 90.56 83 THR A O 1
ATOM 711 N N . PHE A 1 84 ? 28.997 13.316 -15.142 1.00 86.75 84 PHE A N 1
ATOM 712 C CA . PHE A 1 84 ? 29.525 12.038 -15.613 1.00 86.75 84 PHE A CA 1
ATOM 713 C C . PHE A 1 84 ? 30.219 12.185 -16.977 1.00 86.75 84 PHE A C 1
ATOM 715 O O . PHE A 1 84 ? 31.385 11.800 -17.106 1.00 86.75 84 PHE A O 1
ATOM 722 N N . PHE A 1 85 ? 29.563 12.812 -17.958 1.00 86.50 85 PHE A N 1
ATOM 723 C CA . PHE A 1 85 ? 30.153 13.064 -19.279 1.00 86.50 85 PHE A CA 1
ATOM 724 C C . PHE A 1 85 ? 31.362 14.007 -19.225 1.00 86.50 85 PHE A C 1
ATOM 726 O O . PHE A 1 85 ? 32.395 13.708 -19.830 1.00 86.50 85 PHE A O 1
ATOM 733 N N . ASP A 1 86 ? 31.273 15.095 -18.458 1.00 88.62 86 ASP A N 1
ATOM 734 C CA . ASP A 1 86 ? 32.350 16.082 -18.312 1.00 88.62 86 ASP A CA 1
ATOM 735 C C . ASP A 1 86 ? 33.599 15.473 -17.661 1.00 88.62 86 ASP A C 1
ATOM 737 O O . ASP A 1 86 ? 34.732 15.781 -18.042 1.00 88.62 86 ASP A O 1
ATOM 741 N N . SER A 1 87 ? 33.406 14.554 -16.710 1.00 86.62 87 SER A N 1
ATOM 742 C CA . SER A 1 87 ? 34.507 13.875 -16.027 1.00 86.62 87 SER A CA 1
ATOM 743 C C . SER A 1 87 ? 35.308 12.947 -16.944 1.00 86.62 87 SER A C 1
ATOM 745 O O . SER A 1 87 ? 36.453 12.623 -16.620 1.00 86.62 87 SER A O 1
ATOM 747 N N . LYS A 1 88 ? 34.720 12.498 -18.067 1.00 78.19 88 LYS A N 1
ATOM 748 C CA . LYS A 1 88 ? 35.250 11.435 -18.941 1.00 78.19 88 LYS A CA 1
ATOM 749 C C . LYS A 1 88 ? 35.646 10.164 -18.172 1.00 78.19 88 LYS A C 1
ATOM 751 O O . LYS A 1 88 ? 36.538 9.428 -18.597 1.00 78.19 88 LYS A O 1
ATOM 756 N N . ARG A 1 89 ? 35.025 9.919 -17.012 1.00 71.94 89 ARG A N 1
ATOM 757 C CA . ARG A 1 89 ? 35.266 8.745 -16.166 1.00 71.94 89 ARG A CA 1
ATOM 758 C C . ARG A 1 89 ? 34.136 7.743 -16.353 1.00 71.94 89 ARG A C 1
ATOM 760 O O . ARG A 1 89 ? 32.968 8.103 -16.295 1.00 71.94 89 ARG A O 1
ATOM 767 N N . GLY A 1 90 ? 34.498 6.471 -16.495 1.00 71.44 90 GLY A N 1
ATOM 768 C CA . GLY A 1 90 ? 33.545 5.368 -16.613 1.00 71.44 90 GLY A CA 1
ATOM 769 C C . GLY A 1 90 ? 33.214 4.989 -18.055 1.00 71.44 90 GLY A C 1
ATOM 770 O O . GLY A 1 90 ? 33.572 5.676 -19.009 1.00 71.44 90 GLY A O 1
ATOM 771 N N . ASN A 1 91 ? 32.544 3.849 -18.203 1.00 79.62 91 ASN A N 1
ATOM 772 C CA . ASN A 1 91 ? 32.149 3.312 -19.496 1.00 79.62 91 ASN A CA 1
ATOM 773 C C . ASN A 1 91 ? 30.675 3.651 -19.770 1.00 79.62 91 ASN A C 1
ATOM 775 O O . ASN A 1 91 ? 29.773 2.929 -19.346 1.00 79.62 91 ASN A O 1
ATOM 779 N N . PHE A 1 92 ? 30.416 4.762 -20.472 1.00 77.62 92 PHE A N 1
ATOM 780 C CA . PHE A 1 92 ? 29.042 5.171 -20.805 1.00 77.62 92 PHE A CA 1
ATOM 781 C C . PHE A 1 92 ? 28.284 4.086 -21.585 1.00 77.62 92 PHE A C 1
ATOM 783 O O . PHE A 1 92 ? 27.077 3.912 -21.412 1.00 77.62 92 PHE A O 1
ATOM 790 N N . LYS A 1 93 ? 28.987 3.329 -22.432 1.00 77.62 93 LYS A N 1
ATOM 791 C CA . LYS A 1 93 ? 28.389 2.240 -23.204 1.00 77.62 93 LYS A CA 1
ATOM 792 C C . LYS A 1 93 ? 27.818 1.166 -22.282 1.00 77.62 93 LYS A C 1
ATOM 794 O O . LYS A 1 93 ? 26.672 0.777 -22.449 1.00 77.62 93 LYS A O 1
ATOM 799 N N . GLU A 1 94 ? 28.562 0.753 -21.260 1.00 79.75 94 GLU A N 1
ATOM 800 C CA . GLU A 1 94 ? 28.069 -0.211 -20.264 1.00 79.75 94 GLU A CA 1
ATOM 801 C C . GLU A 1 94 ? 26.880 0.339 -19.469 1.00 79.75 94 GLU A C 1
ATOM 803 O O . GLU A 1 94 ? 25.893 -0.366 -19.266 1.00 79.75 94 GLU A O 1
ATOM 808 N N . VAL A 1 95 ? 26.940 1.610 -19.060 1.00 79.31 95 VAL A N 1
ATOM 809 C CA . VAL A 1 95 ? 25.855 2.254 -18.305 1.00 79.31 95 VAL A CA 1
ATOM 810 C C . VAL A 1 95 ? 24.575 2.363 -19.139 1.00 79.31 95 VAL A C 1
ATOM 812 O O . VAL A 1 95 ? 23.489 2.062 -18.640 1.00 79.31 95 VAL A O 1
ATOM 815 N N . SER A 1 96 ? 24.688 2.766 -20.407 1.00 78.75 96 SER A N 1
ATOM 816 C CA . SER A 1 96 ? 23.540 2.888 -21.312 1.00 78.75 96 SER A CA 1
ATOM 817 C C . SER A 1 96 ? 22.947 1.526 -21.661 1.00 78.75 96 SER A C 1
ATOM 819 O O . SER A 1 96 ? 21.730 1.377 -21.585 1.00 78.75 96 SER A O 1
ATOM 821 N N . ILE A 1 97 ? 23.780 0.511 -21.921 1.00 81.00 97 ILE A N 1
ATOM 822 C CA . ILE A 1 97 ? 23.343 -0.883 -22.091 1.00 81.00 97 ILE A CA 1
ATOM 823 C C . ILE A 1 97 ? 22.551 -1.354 -20.873 1.00 81.00 97 ILE A C 1
ATOM 825 O O . ILE A 1 97 ? 21.431 -1.840 -21.020 1.00 81.00 97 ILE A O 1
ATOM 829 N N . ALA A 1 98 ? 23.103 -1.192 -19.667 1.00 82.44 98 ALA A N 1
ATOM 830 C CA . ALA A 1 98 ? 22.452 -1.646 -18.444 1.00 82.44 98 ALA A CA 1
ATOM 831 C C . ALA A 1 98 ? 21.102 -0.946 -18.226 1.00 82.44 98 ALA A C 1
ATOM 833 O O . ALA A 1 98 ? 20.122 -1.588 -17.843 1.00 82.44 98 ALA A O 1
ATOM 834 N N . PHE A 1 99 ? 21.033 0.361 -18.495 1.00 81.00 99 PHE A N 1
ATOM 835 C CA . PHE A 1 99 ? 19.798 1.123 -18.357 1.00 81.00 99 PHE A CA 1
ATOM 836 C C . PHE A 1 99 ? 18.744 0.735 -19.397 1.00 81.00 99 PHE A C 1
ATOM 838 O O . PHE A 1 99 ? 17.606 0.469 -19.014 1.00 81.00 99 PHE A O 1
ATOM 845 N N . MET A 1 100 ? 19.106 0.679 -20.683 1.00 83.19 100 MET A N 1
ATOM 846 C CA . MET A 1 100 ? 18.178 0.298 -21.751 1.00 83.19 100 MET A CA 1
ATOM 847 C C . MET A 1 100 ? 17.662 -1.120 -21.537 1.00 83.19 100 MET A C 1
ATOM 849 O O . MET A 1 100 ? 16.453 -1.325 -21.536 1.00 83.19 100 MET A O 1
ATOM 853 N N . CYS A 1 101 ? 18.553 -2.062 -21.219 1.00 86.62 101 CYS A N 1
ATOM 854 C CA . CYS A 1 101 ? 18.166 -3.428 -20.892 1.00 86.62 101 CYS A CA 1
ATOM 855 C C . CYS A 1 101 ? 17.152 -3.471 -19.743 1.00 86.62 101 CYS A C 1
ATOM 857 O O . CYS A 1 101 ? 16.139 -4.164 -19.836 1.00 86.62 101 CYS A O 1
ATOM 859 N N . PHE A 1 102 ? 17.411 -2.744 -18.651 1.00 85.75 102 PHE A N 1
ATOM 860 C CA . PHE A 1 102 ? 16.496 -2.710 -17.512 1.00 85.75 102 PHE A CA 1
ATOM 861 C C . PHE A 1 102 ? 15.151 -2.090 -17.881 1.00 85.75 102 PHE A C 1
ATOM 863 O O . PHE A 1 102 ? 14.106 -2.592 -17.473 1.00 85.75 102 PHE A O 1
ATOM 870 N N . ALA A 1 103 ? 15.164 -1.013 -18.658 1.00 85.50 103 ALA A N 1
ATOM 871 C CA . ALA A 1 103 ? 13.948 -0.306 -18.987 1.00 85.50 103 ALA A CA 1
ATOM 872 C C . ALA A 1 103 ? 13.078 -1.026 -20.017 1.00 85.50 103 ALA A C 1
ATOM 874 O O . ALA A 1 103 ? 11.858 -1.051 -19.863 1.00 85.50 103 ALA A O 1
ATOM 875 N N . GLU A 1 104 ? 13.678 -1.652 -21.027 1.00 87.88 104 GLU A N 1
ATOM 876 C CA . GLU A 1 104 ? 12.953 -2.509 -21.963 1.00 87.88 104 GLU A CA 1
ATOM 877 C C . GLU A 1 104 ? 12.361 -3.724 -21.264 1.00 87.88 104 GLU A C 1
ATOM 879 O O . GLU A 1 104 ? 11.186 -4.034 -21.471 1.00 87.88 104 GLU A O 1
ATOM 884 N N . TYR A 1 105 ? 13.140 -4.357 -20.383 1.00 90.00 105 TYR A N 1
ATOM 885 C CA . TYR A 1 105 ? 12.641 -5.447 -19.561 1.00 90.00 105 TYR A CA 1
ATOM 886 C C . TYR A 1 105 ? 11.451 -5.001 -18.714 1.00 90.00 105 TYR A C 1
ATOM 888 O O . TYR A 1 105 ? 10.395 -5.625 -18.771 1.00 90.00 105 TYR A O 1
ATOM 896 N N . LEU A 1 106 ? 11.586 -3.897 -17.969 1.00 87.12 106 LEU A N 1
ATOM 897 C CA . LEU A 1 106 ? 10.516 -3.392 -17.113 1.00 87.12 106 LEU A CA 1
ATOM 898 C C . LEU A 1 106 ? 9.273 -3.030 -17.932 1.00 87.12 106 LEU A C 1
ATOM 900 O O . LEU A 1 106 ? 8.161 -3.368 -17.539 1.00 87.12 106 LEU A O 1
ATOM 904 N N . LYS A 1 107 ? 9.443 -2.390 -19.093 1.00 87.12 107 LYS A N 1
ATOM 905 C CA . LYS A 1 107 ? 8.338 -2.062 -19.998 1.00 87.12 107 LYS A CA 1
ATOM 906 C C . LYS A 1 107 ? 7.616 -3.321 -20.477 1.00 87.12 107 LYS A C 1
ATOM 908 O O . LYS A 1 107 ? 6.389 -3.358 -20.439 1.00 87.12 107 LYS A O 1
ATOM 913 N N . GLY A 1 108 ? 8.359 -4.337 -20.914 1.00 89.44 108 GLY A N 1
ATOM 914 C CA . GLY A 1 108 ? 7.797 -5.625 -21.318 1.00 89.44 108 GLY A CA 1
ATOM 915 C C . GLY A 1 108 ? 7.081 -6.326 -20.165 1.00 89.44 108 GLY A C 1
ATOM 916 O O . GLY A 1 108 ? 5.970 -6.816 -20.344 1.00 89.44 108 GLY A O 1
ATOM 917 N N . PHE A 1 109 ? 7.676 -6.297 -18.974 1.00 88.00 109 PHE A N 1
ATOM 918 C CA . PHE A 1 109 ? 7.118 -6.895 -17.766 1.00 88.00 109 PHE A CA 1
ATOM 919 C C . PHE A 1 109 ? 5.796 -6.232 -17.359 1.00 88.00 109 PHE A C 1
ATOM 921 O O . PHE A 1 109 ? 4.793 -6.916 -17.203 1.00 88.00 109 PHE A O 1
ATOM 928 N N . ILE A 1 110 ? 5.746 -4.898 -17.304 1.00 86.00 110 ILE A N 1
ATOM 929 C CA . ILE A 1 110 ? 4.524 -4.142 -16.986 1.00 86.00 110 ILE A CA 1
ATOM 930 C C . ILE A 1 110 ? 3.399 -4.441 -17.983 1.00 86.00 110 ILE A C 1
ATOM 932 O O . ILE A 1 110 ? 2.244 -4.562 -17.585 1.00 86.00 110 ILE A O 1
ATOM 936 N N . LEU A 1 111 ? 3.722 -4.567 -19.275 1.00 87.19 111 LEU A N 1
ATOM 937 C CA . LEU A 1 111 ? 2.740 -4.924 -20.303 1.00 87.19 111 LEU A CA 1
ATOM 938 C C . LEU A 1 111 ? 2.244 -6.369 -20.168 1.00 87.19 111 LEU A C 1
ATOM 940 O O . LEU A 1 111 ? 1.094 -6.644 -20.503 1.00 87.19 111 LEU A O 1
ATOM 944 N N . ALA A 1 112 ? 3.102 -7.282 -19.710 1.00 88.44 112 ALA A N 1
ATOM 945 C CA . ALA A 1 112 ? 2.760 -8.685 -19.509 1.00 88.44 112 ALA A CA 1
ATOM 946 C C . ALA A 1 112 ? 1.950 -8.926 -18.224 1.00 88.44 112 ALA A C 1
ATOM 948 O O . ALA A 1 112 ? 1.167 -9.871 -18.186 1.00 88.44 112 ALA A O 1
ATOM 949 N N . THR A 1 113 ? 2.125 -8.083 -17.200 1.00 86.69 113 THR A N 1
ATOM 950 C CA . THR A 1 113 ? 1.458 -8.201 -15.891 1.00 86.69 113 THR A CA 1
ATOM 951 C C . THR A 1 113 ? 0.845 -6.863 -15.441 1.00 86.69 113 THR A C 1
ATOM 953 O O . THR A 1 113 ? 1.264 -6.302 -14.418 1.00 86.69 113 THR A O 1
ATOM 956 N N . PRO A 1 114 ? -0.116 -6.290 -16.192 1.00 86.69 114 PRO A N 1
ATOM 957 C CA . PRO A 1 114 ? -0.700 -4.985 -15.879 1.00 86.69 114 PRO A CA 1
ATOM 958 C C . PRO A 1 114 ? -1.347 -4.935 -14.489 1.00 86.69 114 PRO A C 1
ATOM 960 O O . PRO A 1 114 ? -1.294 -3.901 -13.835 1.00 86.69 114 PRO A O 1
ATOM 963 N N . GLU A 1 115 ? -1.880 -6.047 -13.987 1.00 84.62 115 GLU A N 1
ATOM 964 C CA . GLU A 1 115 ? -2.485 -6.177 -12.658 1.00 84.62 115 GLU A CA 1
ATOM 965 C C . GLU A 1 115 ? -1.529 -5.906 -11.483 1.00 84.62 115 GLU A C 1
ATOM 967 O O . GLU A 1 115 ? -1.985 -5.667 -10.368 1.00 84.62 115 GLU A O 1
ATOM 972 N N . MET A 1 116 ? -0.210 -5.948 -11.708 1.00 82.88 116 MET A N 1
ATOM 973 C CA . MET A 1 116 ? 0.792 -5.641 -10.678 1.00 82.88 116 MET A CA 1
ATOM 974 C C . MET A 1 116 ? 1.191 -4.162 -10.643 1.00 82.88 116 MET A C 1
ATOM 976 O O . MET A 1 116 ? 1.773 -3.712 -9.657 1.00 82.88 116 MET A O 1
ATOM 980 N N . PHE A 1 117 ? 0.930 -3.415 -11.719 1.00 83.12 117 PHE A N 1
ATOM 981 C CA . PHE A 1 117 ? 1.507 -2.081 -11.933 1.00 83.12 117 PHE A CA 1
ATOM 982 C C . PHE A 1 117 ? 0.490 -1.004 -12.286 1.00 83.12 117 PHE A C 1
ATOM 984 O O . PHE A 1 117 ? 0.805 0.180 -12.182 1.00 83.12 117 PHE A O 1
ATOM 991 N N . LEU A 1 118 ? -0.697 -1.392 -12.742 1.00 85.25 118 LEU A N 1
ATOM 992 C CA . LEU A 1 118 ? -1.758 -0.487 -13.145 1.00 85.25 118 LEU A CA 1
ATOM 993 C C . LEU A 1 118 ? -2.993 -0.750 -12.285 1.00 85.25 118 LEU A C 1
ATOM 995 O O . LEU A 1 118 ? -3.343 -1.913 -12.061 1.00 85.25 118 LEU A O 1
ATOM 999 N N . PRO A 1 119 ? -3.680 0.311 -11.834 1.00 87.06 119 PRO A N 1
ATOM 1000 C CA . PRO A 1 119 ? -4.910 0.149 -11.087 1.00 87.06 119 PRO A CA 1
ATOM 1001 C C . PRO A 1 119 ? -5.992 -0.489 -11.959 1.00 87.06 119 PRO A C 1
ATOM 1003 O O . PRO A 1 119 ? -5.908 -0.525 -13.194 1.00 87.06 119 PRO A O 1
ATOM 1006 N N . TYR A 1 120 ? -7.035 -0.983 -11.308 1.00 88.06 120 TYR A N 1
ATOM 1007 C CA . TYR A 1 120 ? -8.260 -1.375 -11.966 1.00 88.06 120 TYR A CA 1
ATOM 1008 C C . TYR A 1 120 ? -8.834 -0.184 -12.733 1.00 88.06 120 TYR A C 1
ATOM 1010 O O . TYR A 1 120 ? -9.153 0.870 -12.181 1.00 88.06 120 TYR A O 1
ATOM 1018 N N . GLU A 1 121 ? -9.053 -0.399 -14.022 1.00 86.25 121 GLU A N 1
ATOM 1019 C CA . GLU A 1 121 ? -9.735 0.546 -14.886 1.00 86.25 121 GLU A CA 1
ATOM 1020 C C . GLU A 1 121 ? -10.670 -0.248 -15.790 1.00 86.25 121 GLU A C 1
ATOM 1022 O O . GLU A 1 121 ? -10.282 -1.235 -16.413 1.00 86.25 121 GLU A O 1
ATOM 1027 N N . LYS A 1 122 ? -11.942 0.144 -15.825 1.00 83.56 122 LYS A N 1
ATOM 1028 C CA . LYS A 1 122 ? -13.001 -0.675 -16.422 1.00 83.56 122 LYS A CA 1
ATOM 1029 C C . LYS A 1 122 ? -12.779 -0.912 -17.920 1.00 83.56 122 LYS A C 1
ATOM 1031 O O . LYS A 1 122 ? -13.141 -1.971 -18.424 1.00 83.56 122 LYS A O 1
ATOM 1036 N N . GLU A 1 123 ? -12.223 0.062 -18.624 1.00 84.06 123 GLU A N 1
ATOM 1037 C CA . GLU A 1 123 ? -12.031 0.016 -20.069 1.00 84.06 123 GLU A CA 1
ATOM 1038 C C . GLU A 1 123 ? -10.659 -0.553 -20.461 1.00 84.06 123 GLU A C 1
ATOM 1040 O O . GLU A 1 123 ? -10.569 -1.310 -21.426 1.00 84.06 123 GLU A O 1
ATOM 1045 N N . THR A 1 124 ? -9.600 -0.213 -19.722 1.00 83.38 124 THR A N 1
ATOM 1046 C CA . THR A 1 124 ? -8.206 -0.512 -20.102 1.00 83.38 124 THR A CA 1
ATOM 1047 C C . THR A 1 124 ? -7.598 -1.677 -19.312 1.00 83.38 124 THR A C 1
ATOM 1049 O O . THR A 1 124 ? -6.711 -2.354 -19.828 1.00 83.38 124 THR A O 1
ATOM 1052 N N . ASN A 1 125 ? -8.083 -1.949 -18.095 1.00 84.19 125 ASN A N 1
ATOM 1053 C CA . ASN A 1 125 ? -7.575 -2.991 -17.200 1.00 84.19 125 ASN A CA 1
ATOM 1054 C C . ASN A 1 125 ? -8.700 -3.687 -16.388 1.00 84.19 125 ASN A C 1
ATOM 1056 O O . ASN A 1 125 ? -8.659 -3.726 -15.152 1.00 84.19 125 ASN A O 1
ATOM 1060 N N . PRO A 1 126 ? -9.739 -4.248 -17.048 1.00 83.88 126 PRO A N 1
ATOM 1061 C CA . PRO A 1 126 ? -10.926 -4.783 -16.366 1.00 83.88 126 PRO A CA 1
ATOM 1062 C C . PRO A 1 126 ? -10.657 -6.048 -15.542 1.00 83.88 126 PRO A C 1
ATOM 1064 O O . PRO A 1 126 ? -11.448 -6.398 -14.661 1.00 83.88 126 PRO A O 1
ATOM 1067 N N . ASN A 1 127 ? -9.564 -6.750 -15.848 1.00 81.94 127 ASN A N 1
ATOM 1068 C CA . ASN A 1 127 ? -9.203 -8.018 -15.219 1.00 81.94 127 ASN A CA 1
ATOM 1069 C C . ASN A 1 127 ? -8.390 -7.834 -13.932 1.00 81.94 127 ASN A C 1
ATOM 1071 O O . ASN A 1 127 ? -8.170 -8.818 -13.229 1.00 81.94 127 ASN A O 1
ATOM 1075 N N . CYS A 1 128 ? -7.976 -6.604 -13.606 1.00 85.38 128 CYS A N 1
ATOM 1076 C CA . CYS A 1 128 ? -7.262 -6.325 -12.367 1.00 85.38 128 CYS A CA 1
ATOM 1077 C C . CYS A 1 128 ? -8.098 -6.784 -11.151 1.00 85.38 128 CYS A C 1
ATOM 1079 O O . CYS A 1 128 ? -9.305 -6.483 -11.068 1.00 85.38 128 CYS A O 1
ATOM 1081 N N . PRO A 1 129 ? -7.509 -7.556 -10.219 1.00 86.62 129 PRO A N 1
ATOM 1082 C CA . PRO A 1 129 ? -8.219 -8.012 -9.041 1.00 86.62 129 PRO A CA 1
ATOM 1083 C C . PRO A 1 129 ? -8.541 -6.818 -8.144 1.00 86.62 129 PRO A C 1
ATOM 1085 O O . PRO A 1 129 ? -7.694 -5.996 -7.821 1.00 86.62 129 PRO A O 1
ATOM 1088 N N . ILE A 1 130 ? -9.790 -6.749 -7.688 1.00 91.81 130 ILE A N 1
ATOM 1089 C CA . ILE A 1 130 ? -10.188 -5.763 -6.686 1.00 91.81 130 ILE A CA 1
ATOM 1090 C C . ILE A 1 130 ? -9.999 -6.407 -5.327 1.00 91.81 130 ILE A C 1
ATOM 1092 O O . ILE A 1 130 ? -10.737 -7.329 -4.967 1.00 91.81 130 ILE A O 1
ATOM 1096 N N . VAL A 1 131 ? -9.009 -5.915 -4.591 1.00 93.44 131 VAL A N 1
ATOM 1097 C CA . VAL A 1 131 ? -8.541 -6.529 -3.353 1.00 93.44 131 VAL A CA 1
ATOM 1098 C C . VAL A 1 131 ? -8.913 -5.688 -2.133 1.00 93.44 131 VAL A C 1
ATOM 1100 O O . VAL A 1 131 ? -8.809 -4.464 -2.137 1.00 93.44 131 VAL A O 1
ATOM 1103 N N . VAL A 1 132 ? -9.315 -6.361 -1.055 1.00 96.00 132 VAL A N 1
ATOM 1104 C CA . VAL A 1 132 ? -9.539 -5.774 0.271 1.00 96.00 132 VAL A CA 1
ATOM 1105 C C . VAL A 1 132 ? -8.665 -6.489 1.294 1.00 96.00 132 VAL A C 1
ATOM 1107 O O . VAL A 1 132 ? -8.627 -7.724 1.351 1.00 96.00 132 VAL A O 1
ATOM 1110 N N . ARG A 1 133 ? -7.980 -5.723 2.148 1.00 96.62 133 ARG A N 1
ATOM 1111 C CA . ARG A 1 133 ? -7.153 -6.296 3.211 1.00 96.62 133 ARG A CA 1
ATOM 1112 C C . ARG A 1 133 ? -8.024 -6.734 4.385 1.00 96.62 133 ARG A C 1
ATOM 1114 O O . ARG A 1 133 ? -8.839 -5.975 4.912 1.00 96.62 133 ARG A O 1
ATOM 1121 N N . VAL A 1 134 ? -7.821 -7.973 4.819 1.00 97.31 134 VAL A N 1
ATOM 1122 C CA . VAL A 1 134 ? -8.344 -8.522 6.070 1.00 97.31 134 VAL A CA 1
ATOM 1123 C C . VAL A 1 134 ? -7.226 -8.476 7.094 1.00 97.31 134 VAL A C 1
ATOM 1125 O O . VAL A 1 134 ? -6.318 -9.307 7.084 1.00 97.31 134 VAL A O 1
ATOM 1128 N N . PHE A 1 135 ? -7.302 -7.490 7.974 1.00 96.94 135 PHE A N 1
ATOM 1129 C CA . PHE A 1 135 ? -6.366 -7.320 9.066 1.00 96.94 135 PHE A CA 1
ATOM 1130 C C . PHE A 1 135 ? -6.609 -8.357 10.149 1.00 96.94 135 PHE A C 1
ATOM 1132 O O . PHE A 1 135 ? -7.757 -8.617 10.522 1.00 96.94 135 PHE A O 1
ATOM 1139 N N . GLU A 1 136 ? -5.520 -8.915 10.663 1.00 95.50 136 GLU A N 1
ATOM 1140 C CA . GLU A 1 136 ? -5.531 -9.853 11.779 1.00 95.50 136 GLU A CA 1
ATOM 1141 C C . GLU A 1 136 ? -4.771 -9.254 12.965 1.00 95.50 136 GLU A C 1
ATOM 1143 O O . GLU A 1 136 ? -3.601 -8.876 12.850 1.00 95.50 136 GLU A O 1
ATOM 1148 N N . SER A 1 137 ? -5.444 -9.153 14.113 1.00 92.44 137 SER A N 1
ATOM 1149 C CA . SER A 1 137 ? -4.835 -8.704 15.366 1.00 92.44 137 SER A CA 1
ATOM 1150 C C . SER A 1 137 ? -5.520 -9.354 16.558 1.00 92.44 137 SER A C 1
ATOM 1152 O O . SER A 1 137 ? -6.741 -9.284 16.683 1.00 92.44 137 SER A O 1
ATOM 1154 N N . HIS A 1 138 ? -4.735 -9.965 17.450 1.00 87.62 138 HIS A N 1
ATOM 1155 C CA . HIS A 1 138 ? -5.221 -10.643 18.662 1.00 87.62 138 HIS A CA 1
ATOM 1156 C C . HIS A 1 138 ? -6.390 -11.617 18.398 1.00 87.62 138 HIS A C 1
ATOM 1158 O O . HIS A 1 138 ? -7.372 -11.638 19.134 1.00 87.62 138 HIS A O 1
ATOM 1164 N N . GLY A 1 139 ? -6.309 -12.395 17.311 1.00 88.81 139 GLY A N 1
ATOM 1165 C CA . GLY A 1 139 ? -7.337 -13.370 16.919 1.00 88.81 139 GLY A CA 1
ATOM 1166 C C . GLY A 1 139 ? -8.599 -12.769 16.283 1.00 88.81 139 GLY A C 1
ATOM 1167 O O . GLY A 1 139 ? -9.510 -13.508 15.910 1.00 88.81 139 GLY A O 1
ATOM 1168 N N . VAL A 1 140 ? -8.669 -11.445 16.123 1.00 92.69 140 VAL A N 1
ATOM 1169 C CA . VAL A 1 140 ? -9.794 -10.757 15.482 1.00 92.69 140 VAL A CA 1
ATOM 1170 C C . VAL A 1 140 ? -9.451 -10.418 14.036 1.00 92.69 140 VAL A C 1
ATOM 1172 O O . VAL A 1 140 ? -8.367 -9.913 13.749 1.00 92.69 140 VAL A O 1
ATOM 1175 N N . HIS A 1 141 ? -10.418 -10.647 13.144 1.00 96.44 141 HIS A N 1
ATOM 1176 C CA . HIS A 1 141 ? -10.326 -10.338 11.720 1.00 96.44 141 HIS A CA 1
ATOM 1177 C C . HIS A 1 141 ? -11.258 -9.184 11.352 1.00 96.44 141 HIS A C 1
ATOM 1179 O O . HIS A 1 141 ? -12.465 -9.225 11.630 1.00 96.44 141 HIS A O 1
AT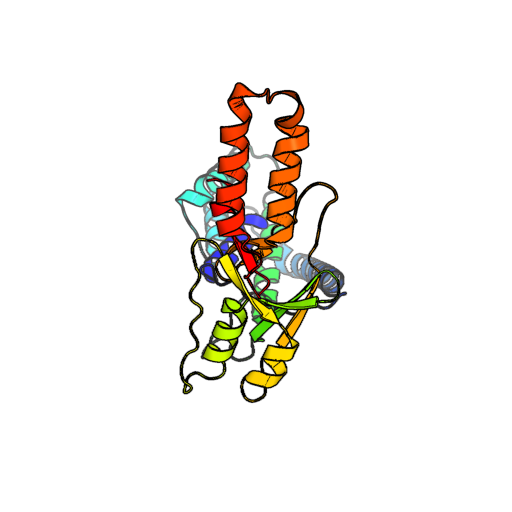OM 1185 N N . PHE A 1 142 ? -10.727 -8.157 10.701 1.00 96.75 142 PHE A N 1
ATOM 1186 C CA . PHE A 1 142 ? -11.487 -6.965 10.329 1.00 96.75 142 PHE A CA 1
ATOM 1187 C C . PHE A 1 142 ? -10.936 -6.317 9.062 1.00 96.75 142 PHE A C 1
ATOM 1189 O O . PHE A 1 142 ? -9.799 -6.542 8.676 1.00 96.75 142 PHE A O 1
ATOM 1196 N N . VAL A 1 143 ? -11.761 -5.512 8.401 1.00 96.44 143 VAL A N 1
ATOM 1197 C CA . VAL A 1 143 ? -11.391 -4.784 7.180 1.00 96.44 143 VAL A CA 1
ATOM 1198 C C . VAL A 1 143 ? -11.543 -3.287 7.396 1.00 96.44 143 VAL A C 1
ATOM 1200 O O . VAL A 1 143 ? -12.402 -2.854 8.176 1.00 96.44 143 VAL A O 1
ATOM 1203 N N . MET A 1 1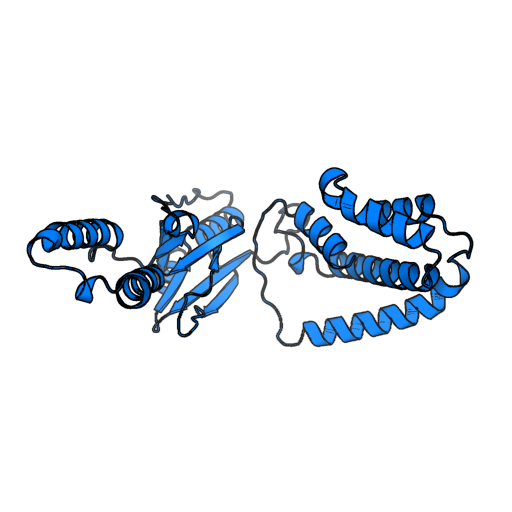44 ? -10.759 -2.486 6.679 1.00 94.94 144 MET A N 1
ATOM 1204 C CA . MET A 1 144 ? -10.983 -1.045 6.617 1.00 94.94 144 MET A CA 1
ATOM 1205 C C . MET A 1 144 ? -12.267 -0.767 5.818 1.00 94.94 144 MET A C 1
ATOM 1207 O O . MET A 1 144 ? -12.485 -1.335 4.747 1.00 94.94 144 MET A O 1
ATOM 1211 N N . LYS A 1 145 ? -13.171 0.070 6.347 1.00 94.44 145 LYS A N 1
ATOM 1212 C CA . LYS A 1 145 ? -14.462 0.329 5.683 1.00 94.44 145 LYS A CA 1
ATOM 1213 C C . LYS A 1 145 ? -14.303 1.074 4.365 1.00 94.44 145 LYS A C 1
ATOM 1215 O O . LYS A 1 145 ? -15.065 0.784 3.450 1.00 94.44 145 LYS A O 1
ATOM 1220 N N . SER A 1 146 ? -13.367 2.018 4.283 1.00 92.62 146 SER A N 1
ATOM 1221 C CA . SER A 1 146 ? -13.087 2.768 3.056 1.00 92.62 146 SER A CA 1
ATOM 1222 C C . SER A 1 146 ? -12.658 1.825 1.928 1.00 92.62 146 SER A C 1
ATOM 1224 O O . SER A 1 146 ? -13.284 1.857 0.872 1.00 92.62 146 SER A O 1
ATOM 1226 N N . GLU A 1 147 ? -11.724 0.898 2.182 1.00 94.38 147 GLU A N 1
ATOM 1227 C CA . GLU A 1 147 ? -11.340 -0.160 1.226 1.00 94.38 147 GLU A CA 1
ATOM 1228 C C . GLU A 1 147 ? -12.535 -0.997 0.773 1.00 94.38 147 GLU A C 1
ATOM 1230 O O . GLU A 1 147 ? -12.811 -1.111 -0.420 1.00 94.38 147 GLU A O 1
ATOM 1235 N N . LEU A 1 148 ? -13.282 -1.555 1.731 1.00 95.56 148 LEU A N 1
ATOM 1236 C CA . LEU A 1 148 ? -14.417 -2.423 1.432 1.00 95.56 148 LEU A CA 1
ATOM 1237 C C . LEU A 1 148 ? -15.484 -1.701 0.605 1.00 95.56 148 LEU A C 1
ATOM 1239 O O . LEU A 1 148 ? -16.042 -2.265 -0.334 1.00 95.56 148 LEU A O 1
ATOM 1243 N N . PHE A 1 149 ? -15.826 -0.472 0.987 1.00 95.12 149 PHE A N 1
ATOM 1244 C CA . PHE A 1 149 ? -16.887 0.277 0.326 1.00 95.12 149 PHE A CA 1
ATOM 1245 C C . PHE A 1 149 ? -16.453 0.735 -1.060 1.00 95.12 149 PHE A C 1
ATOM 1247 O O . PHE A 1 149 ? -17.269 0.652 -1.977 1.00 95.12 149 PHE A O 1
ATOM 1254 N N . ASN A 1 150 ? -15.187 1.123 -1.235 1.00 92.56 150 ASN A N 1
ATOM 1255 C CA . ASN A 1 150 ? -14.629 1.409 -2.551 1.00 92.56 150 ASN A CA 1
ATOM 1256 C C . ASN A 1 150 ? -14.727 0.175 -3.461 1.00 92.56 150 ASN A C 1
ATOM 1258 O O . ASN A 1 150 ? -15.366 0.234 -4.509 1.00 92.56 150 ASN A O 1
ATOM 1262 N N . ALA A 1 151 ? -14.231 -0.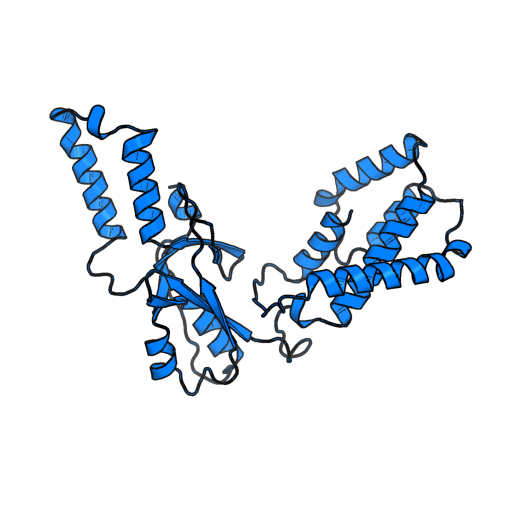976 -2.999 1.00 94.12 151 ALA A N 1
ATOM 1263 C CA . ALA A 1 151 ? -14.280 -2.231 -3.746 1.00 94.12 151 ALA A CA 1
ATOM 1264 C C . ALA A 1 151 ? -15.716 -2.636 -4.139 1.00 94.12 151 ALA A C 1
ATOM 1266 O O . ALA A 1 151 ? -15.993 -2.981 -5.291 1.00 94.12 151 ALA A O 1
ATOM 1267 N N . ILE A 1 152 ? -16.667 -2.532 -3.203 1.00 95.12 152 ILE A N 1
ATOM 1268 C CA . ILE A 1 152 ? -18.084 -2.810 -3.469 1.00 95.12 152 ILE A CA 1
ATOM 1269 C C . ILE A 1 152 ? -18.668 -1.827 -4.492 1.00 95.12 152 ILE A C 1
ATOM 1271 O O . ILE A 1 152 ? -19.455 -2.248 -5.342 1.00 95.12 152 ILE A O 1
ATOM 1275 N N . ASN A 1 153 ? -18.339 -0.537 -4.406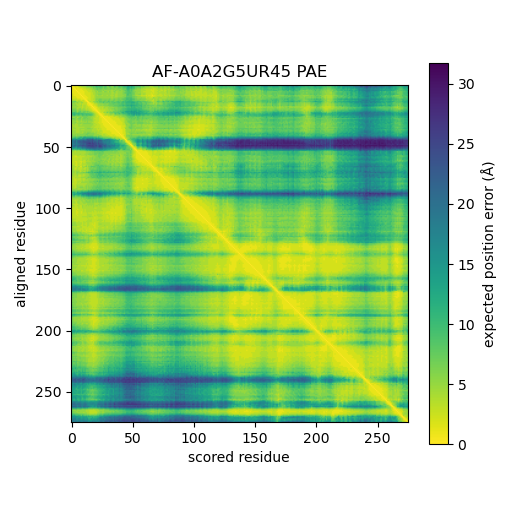 1.00 94.06 153 ASN A N 1
ATOM 1276 C CA . ASN A 1 153 ? -18.850 0.482 -5.324 1.00 94.06 153 ASN A CA 1
ATOM 1277 C C . ASN A 1 153 ? -18.313 0.279 -6.746 1.00 94.06 153 ASN A C 1
ATOM 1279 O O . ASN A 1 153 ? -19.083 0.421 -7.694 1.00 94.06 153 ASN A O 1
ATOM 1283 N N . ILE A 1 154 ? -17.042 -0.108 -6.889 1.00 91.00 154 ILE A N 1
ATOM 1284 C CA . ILE A 1 154 ? -16.442 -0.427 -8.189 1.00 91.00 154 ILE A CA 1
ATOM 1285 C C . ILE A 1 154 ? -17.121 -1.660 -8.806 1.00 91.00 154 ILE A C 1
ATOM 1287 O O . ILE A 1 154 ? -17.495 -1.636 -9.977 1.00 91.00 154 ILE A O 1
ATOM 1291 N N . ARG A 1 155 ? -17.345 -2.727 -8.023 1.00 89.38 155 ARG A N 1
ATOM 1292 C CA . ARG A 1 155 ? -17.984 -3.961 -8.525 1.00 89.38 155 ARG A CA 1
ATOM 1293 C C . ARG A 1 155 ? -19.484 -3.836 -8.768 1.00 89.38 155 ARG A C 1
ATOM 1295 O O . ARG A 1 155 ? -20.033 -4.580 -9.574 1.00 89.38 155 ARG A O 1
ATOM 1302 N N . ASN A 1 156 ? -20.157 -2.921 -8.079 1.00 90.56 156 ASN A N 1
ATOM 1303 C CA . ASN A 1 156 ? -21.607 -2.763 -8.144 1.00 90.56 156 ASN A CA 1
ATOM 1304 C C . ASN A 1 156 ? -21.977 -1.310 -8.494 1.00 90.56 156 ASN A C 1
ATOM 1306 O O . ASN A 1 156 ? -22.636 -0.648 -7.684 1.00 90.56 156 ASN A O 1
ATOM 1310 N N . PRO A 1 157 ? -21.594 -0.797 -9.681 1.00 89.06 157 PRO A N 1
ATOM 1311 C CA . PRO A 1 157 ? -21.736 0.623 -10.017 1.00 89.06 157 PRO A CA 1
ATOM 1312 C C . PRO A 1 157 ? -23.199 1.087 -10.077 1.00 89.06 157 PRO A C 1
ATOM 1314 O O . PRO A 1 157 ? -23.489 2.246 -9.802 1.00 89.06 157 PRO A O 1
ATOM 1317 N N . ASN A 1 158 ? -24.125 0.169 -10.372 1.00 90.88 158 ASN A N 1
ATOM 1318 C CA . ASN A 1 158 ? -25.564 0.445 -10.454 1.00 90.88 158 ASN A CA 1
ATOM 1319 C C . ASN A 1 158 ? -26.281 0.351 -9.094 1.00 90.88 158 ASN A C 1
ATOM 1321 O O . ASN A 1 158 ? -27.473 0.628 -8.994 1.00 90.88 158 ASN A O 1
ATOM 1325 N N . SER A 1 159 ? -25.585 -0.088 -8.040 1.00 90.06 159 SER A N 1
ATOM 1326 C CA . SER A 1 159 ? -26.148 -0.171 -6.691 1.00 90.06 159 SER A CA 1
ATOM 1327 C C . SER A 1 159 ? -26.003 1.149 -5.942 1.00 90.06 159 SER A C 1
ATOM 1329 O O . SER A 1 159 ? -25.129 1.961 -6.237 1.00 90.06 159 SER A O 1
ATOM 1331 N N . LYS A 1 160 ? -26.801 1.331 -4.881 1.00 91.56 160 LYS A N 1
ATOM 1332 C CA . LYS A 1 160 ? -26.610 2.449 -3.947 1.00 91.56 160 LYS A CA 1
ATOM 1333 C C . LYS A 1 160 ? -25.160 2.467 -3.444 1.00 91.56 160 LYS A C 1
ATOM 1335 O O . LYS A 1 160 ? -24.703 1.488 -2.828 1.00 91.56 160 LYS A O 1
ATOM 1340 N N . ARG A 1 161 ? -24.474 3.589 -3.694 1.00 91.75 161 ARG A N 1
ATOM 1341 C CA . ARG A 1 161 ? -23.102 3.823 -3.239 1.00 91.75 161 ARG A CA 1
ATOM 1342 C C . ARG A 1 161 ? -23.026 3.749 -1.720 1.00 91.75 161 ARG A C 1
ATOM 1344 O O . ARG A 1 161 ? -23.891 4.253 -1.002 1.00 91.75 161 ARG A O 1
ATOM 1351 N N . LEU A 1 162 ? -21.997 3.063 -1.246 1.00 92.69 162 LEU A N 1
ATOM 1352 C CA . LEU A 1 162 ? -21.636 3.013 0.159 1.00 92.69 162 LEU A CA 1
ATOM 1353 C C . LEU A 1 162 ? -20.611 4.107 0.431 1.00 92.69 162 LEU A C 1
ATOM 1355 O O . LEU A 1 162 ? -19.604 4.194 -0.266 1.00 92.69 162 LEU A O 1
ATOM 1359 N N . GLU A 1 163 ? -20.859 4.906 1.460 1.00 88.25 163 GLU A N 1
ATOM 1360 C CA . GLU A 1 163 ? -19.948 5.959 1.897 1.00 88.25 163 GLU A CA 1
ATOM 1361 C C . GLU A 1 163 ? -19.410 5.636 3.287 1.00 88.25 163 GLU A C 1
ATOM 1363 O O . GLU A 1 163 ? -20.139 5.173 4.175 1.00 88.25 163 GLU A O 1
ATOM 1368 N N . CYS A 1 164 ? -18.115 5.875 3.474 1.00 83.19 164 CYS A N 1
ATOM 1369 C CA . CYS A 1 164 ? -17.468 5.821 4.772 1.00 83.19 164 CYS A CA 1
ATOM 1370 C C . CYS A 1 164 ? -17.173 7.255 5.199 1.00 83.19 164 CYS A C 1
ATOM 1372 O O . CYS A 1 164 ? -16.362 7.927 4.575 1.00 83.19 164 CYS A O 1
ATOM 1374 N N . LYS A 1 165 ? -17.836 7.724 6.259 1.00 76.75 165 LYS A N 1
ATOM 1375 C CA . LYS A 1 165 ? -17.451 8.980 6.903 1.00 76.75 165 LYS A CA 1
ATOM 1376 C C . LYS A 1 165 ? -16.200 8.713 7.731 1.00 76.75 165 LYS A C 1
ATOM 1378 O O . LYS A 1 165 ? -16.272 8.000 8.735 1.00 76.75 165 LYS A O 1
ATOM 1383 N N . GLU A 1 166 ? -15.071 9.222 7.264 1.00 70.19 166 GLU A N 1
ATOM 1384 C CA . GLU A 1 166 ? -13.856 9.313 8.063 1.00 70.19 166 GLU A CA 1
ATOM 1385 C C . GLU A 1 166 ? -14.036 10.454 9.063 1.00 70.19 166 GLU A C 1
ATOM 1387 O O . GLU A 1 166 ? -14.517 11.532 8.717 1.00 70.19 166 GLU A O 1
ATOM 1392 N N . ASN A 1 167 ? -13.734 10.185 10.329 1.00 71.62 167 ASN A N 1
ATOM 1393 C CA . ASN A 1 167 ? -13.982 11.124 11.416 1.00 71.62 167 ASN A CA 1
ATOM 1394 C C . ASN A 1 167 ? -12.644 11.489 12.049 1.00 71.62 167 ASN A C 1
ATOM 1396 O O . ASN A 1 167 ? -12.080 10.648 12.743 1.00 71.62 167 ASN A O 1
ATOM 1400 N N . ASN A 1 168 ? -12.176 12.727 11.866 1.00 74.56 168 ASN A N 1
ATOM 1401 C CA . ASN A 1 168 ? -11.055 13.318 12.613 1.00 74.56 168 ASN A CA 1
ATOM 1402 C C . ASN A 1 168 ? -9.838 12.373 12.750 1.00 74.56 168 ASN A C 1
ATOM 1404 O O . ASN A 1 168 ? -9.486 11.977 13.859 1.00 74.56 168 ASN A O 1
ATOM 1408 N N . GLY A 1 169 ? -9.277 11.917 11.625 1.00 80.31 169 GLY A N 1
ATOM 1409 C CA . GLY A 1 169 ? -8.110 11.020 11.615 1.00 80.31 169 GLY A CA 1
ATOM 1410 C C . GLY A 1 169 ? -8.389 9.559 12.002 1.00 80.31 169 GLY A C 1
ATOM 1411 O O . GLY A 1 169 ? -7.466 8.750 12.068 1.00 80.31 169 GLY A O 1
ATOM 1412 N N . LYS A 1 170 ? -9.653 9.177 12.246 1.00 88.94 170 LYS A N 1
ATOM 1413 C CA . LYS A 1 170 ? -10.054 7.790 12.533 1.00 88.94 170 LYS A CA 1
ATOM 1414 C C . LYS A 1 170 ? -10.544 7.071 11.280 1.00 88.94 170 LYS A C 1
ATOM 1416 O O . LYS A 1 170 ? -11.606 7.395 10.737 1.00 88.94 170 LYS A O 1
ATOM 1421 N N . LEU A 1 171 ? -9.841 6.006 10.904 1.00 91.56 171 LEU A N 1
ATOM 1422 C CA . LEU A 1 171 ? -10.251 5.099 9.833 1.00 91.56 171 LEU A CA 1
ATOM 1423 C C . LEU A 1 171 ? -11.036 3.931 10.425 1.00 91.56 171 LEU A C 1
ATOM 1425 O O . LEU A 1 171 ? -10.516 3.077 11.150 1.00 91.56 171 LEU A O 1
ATOM 1429 N N . MET A 1 172 ? -12.331 3.905 10.132 1.00 92.50 172 MET A N 1
ATOM 1430 C CA . MET A 1 172 ? -13.260 2.960 10.740 1.00 92.50 172 MET A CA 1
ATOM 1431 C C . MET A 1 172 ? -13.142 1.565 10.122 1.00 92.50 172 MET A C 1
ATOM 1433 O O . MET A 1 172 ? -13.031 1.418 8.905 1.00 92.50 172 MET A O 1
ATOM 1437 N N . THR A 1 173 ? -13.289 0.528 10.948 1.00 94.00 173 THR A N 1
ATOM 1438 C CA . THR A 1 173 ? -13.257 -0.868 10.482 1.00 94.00 173 THR A CA 1
ATOM 1439 C C . THR A 1 173 ? -14.610 -1.567 10.604 1.00 94.00 173 THR A C 1
ATOM 1441 O O . THR A 1 173 ? -15.576 -1.049 11.188 1.00 94.00 173 THR A O 1
ATOM 1444 N N . MET A 1 174 ? -14.701 -2.758 10.018 1.00 94.44 174 MET A N 1
ATOM 1445 C CA . MET A 1 174 ? -15.806 -3.694 10.193 1.00 94.44 174 MET A CA 1
ATOM 1446 C C . MET A 1 174 ? -15.257 -5.106 10.401 1.00 94.44 174 MET A C 1
ATOM 1448 O O . MET A 1 174 ? -14.345 -5.509 9.687 1.00 94.44 174 MET A O 1
ATOM 1452 N N . SER A 1 175 ? -15.824 -5.869 11.343 1.00 95.75 175 SER A N 1
ATOM 1453 C CA . SER A 1 175 ? -15.434 -7.273 11.517 1.00 95.75 175 SER A CA 1
ATOM 1454 C C . SER A 1 175 ? -15.700 -8.069 10.243 1.00 95.75 175 SER A C 1
ATOM 1456 O O . SER A 1 175 ? -16.740 -7.894 9.600 1.00 95.75 175 SER A O 1
ATOM 1458 N N . TYR A 1 176 ? -14.772 -8.954 9.889 1.00 96.25 176 TYR A N 1
ATOM 1459 C CA . TYR A 1 176 ? -14.847 -9.713 8.644 1.00 96.25 176 TYR A CA 1
ATOM 1460 C C . TYR A 1 176 ? -16.089 -10.619 8.598 1.00 96.25 176 TYR A C 1
ATOM 1462 O O . TYR A 1 176 ? -16.805 -10.643 7.601 1.00 96.25 176 TYR A O 1
ATOM 1470 N N . GLU A 1 177 ? -16.456 -11.232 9.725 1.00 95.31 177 GLU A N 1
ATOM 1471 C CA . GLU A 1 177 ? -17.708 -11.991 9.871 1.00 95.31 177 GLU A CA 1
ATOM 1472 C C . GLU A 1 177 ? -18.948 -11.141 9.522 1.00 95.31 177 GLU A C 1
ATOM 1474 O O . GLU A 1 177 ? -19.855 -11.566 8.800 1.00 95.31 177 GLU A O 1
ATOM 1479 N N . LYS A 1 178 ? -18.986 -9.882 9.983 1.00 95.69 178 LYS A N 1
ATOM 1480 C CA . LYS A 1 178 ? -20.089 -8.967 9.673 1.00 95.69 178 LYS A CA 1
ATOM 1481 C C . LYS A 1 178 ? -20.104 -8.586 8.196 1.00 95.69 178 LYS A C 1
ATOM 1483 O O . LYS A 1 178 ? -21.197 -8.402 7.659 1.00 95.69 178 LYS A O 1
ATOM 1488 N N . VAL A 1 179 ? -18.940 -8.474 7.553 1.00 96.31 179 VAL A N 1
ATOM 1489 C CA . VAL A 1 179 ? -18.837 -8.247 6.105 1.00 96.31 179 VAL A CA 1
ATOM 1490 C C . VAL A 1 179 ? -19.466 -9.409 5.349 1.00 96.31 179 VAL A C 1
ATOM 1492 O O . VAL A 1 179 ? -20.381 -9.182 4.559 1.00 96.31 179 VAL A O 1
ATOM 1495 N N . GLN A 1 180 ? -19.057 -10.639 5.670 1.00 96.19 180 GLN A N 1
ATOM 1496 C CA . GLN A 1 180 ? -19.571 -11.856 5.041 1.00 96.19 180 GLN A CA 1
ATOM 1497 C C . GLN A 1 180 ? -21.087 -11.994 5.201 1.00 96.19 180 GLN A C 1
ATOM 1499 O O . GLN A 1 180 ? -21.771 -12.355 4.251 1.00 96.19 180 GLN A O 1
ATOM 1504 N N . ARG A 1 181 ? -21.638 -11.651 6.372 1.00 96.62 181 ARG A N 1
ATOM 1505 C CA . ARG A 1 181 ? -23.087 -11.704 6.609 1.00 96.62 181 ARG A CA 1
ATOM 1506 C C . ARG A 1 181 ? -23.858 -10.586 5.904 1.00 96.62 181 ARG A C 1
ATOM 1508 O O . ARG A 1 181 ? -24.923 -10.837 5.357 1.00 96.62 181 ARG A O 1
ATOM 1515 N N . LYS A 1 182 ? -23.376 -9.340 5.973 1.00 95.81 182 LYS A N 1
ATOM 1516 C CA . LYS A 1 182 ? -24.133 -8.156 5.520 1.00 95.81 182 LYS A CA 1
ATOM 1517 C C . LYS A 1 182 ? -24.006 -7.894 4.019 1.00 95.81 182 LYS A C 1
ATOM 1519 O O . LYS A 1 182 ? -24.924 -7.333 3.430 1.00 95.81 182 LYS A O 1
ATOM 1524 N N . TYR A 1 183 ? -22.868 -8.239 3.426 1.00 95.62 183 TYR A N 1
ATOM 1525 C CA . TYR A 1 183 ? -22.542 -7.910 2.039 1.00 95.62 183 TYR A CA 1
ATOM 1526 C C . TYR A 1 183 ? -22.300 -9.153 1.179 1.00 95.62 183 TYR A C 1
ATOM 1528 O O . TYR A 1 183 ? -21.731 -9.013 0.103 1.00 95.62 183 TYR A O 1
ATOM 1536 N N . LYS A 1 184 ? -22.746 -10.339 1.622 1.00 93.56 184 LYS A N 1
ATOM 1537 C CA . LYS A 1 184 ? -22.570 -11.631 0.934 1.00 93.56 184 LYS A CA 1
ATOM 1538 C C . LYS A 1 184 ? -22.764 -11.537 -0.583 1.00 93.56 184 LYS A C 1
ATOM 1540 O O . LYS A 1 184 ? -21.895 -11.949 -1.340 1.00 93.56 184 LYS A O 1
ATOM 1545 N N . ASP A 1 185 ? -23.857 -10.909 -1.005 1.00 92.81 185 ASP A N 1
ATOM 1546 C CA . ASP A 1 185 ? -24.263 -10.839 -2.413 1.00 92.81 185 ASP A CA 1
ATOM 1547 C C . ASP A 1 185 ? -23.503 -9.773 -3.223 1.00 92.81 185 ASP A C 1
ATOM 1549 O O . ASP A 1 185 ? -23.654 -9.685 -4.436 1.00 92.81 185 ASP A O 1
ATOM 1553 N N . ARG A 1 186 ? -22.684 -8.940 -2.566 1.00 92.44 186 ARG A N 1
ATOM 1554 C CA . ARG A 1 186 ? -21.953 -7.812 -3.174 1.00 92.44 186 ARG A CA 1
ATOM 1555 C C . ARG A 1 186 ? -20.435 -7.999 -3.198 1.00 92.44 186 ARG A C 1
ATOM 1557 O O . ARG A 1 186 ? -19.750 -7.148 -3.762 1.00 92.44 186 ARG A O 1
ATOM 1564 N N . ILE A 1 187 ? -19.918 -9.066 -2.580 1.00 93.88 187 ILE A N 1
ATOM 1565 C CA . ILE A 1 187 ? -18.473 -9.296 -2.385 1.00 93.88 187 ILE A CA 1
ATOM 1566 C C . ILE A 1 187 ? -17.906 -10.481 -3.181 1.00 93.88 187 ILE A C 1
ATOM 1568 O O . ILE A 1 187 ? -16.726 -10.773 -3.041 1.00 93.88 187 ILE A O 1
ATOM 1572 N N . GLY A 1 188 ? -18.708 -11.163 -4.008 1.00 88.94 188 GLY A N 1
ATOM 1573 C CA . GLY A 1 188 ? -18.293 -12.402 -4.690 1.00 88.94 188 GLY A CA 1
ATOM 1574 C C . GLY A 1 188 ? -17.050 -12.275 -5.585 1.00 88.94 188 GLY A C 1
ATOM 1575 O O . GLY A 1 188 ? -16.260 -13.208 -5.646 1.00 88.94 188 GLY A O 1
ATOM 1576 N N . ASN A 1 189 ? -16.843 -11.110 -6.211 1.00 87.19 189 ASN A N 1
ATOM 1577 C CA . ASN A 1 189 ? -15.703 -10.822 -7.101 1.00 87.19 189 ASN A CA 1
ATOM 1578 C C . ASN A 1 189 ? -14.687 -9.851 -6.467 1.00 87.19 189 ASN A C 1
ATOM 1580 O O . ASN A 1 189 ? -14.028 -9.078 -7.173 1.00 87.19 189 ASN A O 1
ATOM 1584 N N . ILE A 1 190 ? -14.642 -9.816 -5.134 1.00 94.50 190 ILE A N 1
ATOM 1585 C CA . ILE A 1 190 ? -13.651 -9.073 -4.357 1.00 94.50 190 ILE A CA 1
ATOM 1586 C C . ILE A 1 190 ? -12.715 -10.098 -3.727 1.00 94.50 190 ILE A C 1
ATOM 1588 O O . ILE A 1 190 ? -13.157 -11.014 -3.033 1.00 94.50 190 ILE A O 1
ATOM 1592 N N . GLU A 1 191 ? -11.421 -9.933 -3.958 1.00 94.56 191 GLU A N 1
ATOM 1593 C CA . GLU A 1 191 ? -10.406 -10.762 -3.329 1.00 94.56 191 GLU A CA 1
ATOM 1594 C C . GLU A 1 191 ? -10.087 -10.242 -1.929 1.00 94.56 191 GLU A C 1
ATOM 1596 O O . GLU A 1 191 ? -9.875 -9.051 -1.711 1.00 94.56 191 GLU A O 1
ATOM 1601 N N . PHE A 1 192 ? -10.027 -11.150 -0.959 1.00 95.75 192 PHE A N 1
ATOM 1602 C CA . PHE A 1 192 ? -9.678 -10.819 0.417 1.00 95.75 192 PHE A CA 1
ATOM 1603 C C . PHE A 1 192 ? -8.302 -11.389 0.751 1.00 95.75 192 PHE A C 1
ATOM 1605 O O . PHE A 1 192 ? -8.128 -12.609 0.803 1.00 95.75 192 PHE A O 1
ATOM 1612 N N . ILE A 1 193 ? -7.330 -10.511 1.008 1.00 94.81 193 ILE A N 1
ATOM 1613 C CA . ILE A 1 193 ? -5.971 -10.912 1.395 1.00 94.81 193 ILE A CA 1
ATOM 1614 C C . ILE A 1 193 ? -5.772 -10.750 2.898 1.00 94.81 193 ILE A C 1
ATOM 1616 O O . ILE A 1 193 ? -6.142 -9.734 3.484 1.00 94.81 193 ILE A O 1
ATOM 1620 N N . LYS A 1 194 ? -5.179 -11.756 3.542 1.00 94.44 194 LYS A N 1
ATOM 1621 C CA . LYS A 1 194 ? -4.840 -11.676 4.966 1.00 94.44 194 LYS A CA 1
ATOM 1622 C C . LYS A 1 194 ? -3.624 -10.776 5.156 1.00 94.44 194 LYS A C 1
ATOM 1624 O O . LYS A 1 194 ? -2.602 -10.981 4.509 1.00 94.44 194 LYS A O 1
ATOM 1629 N N . CYS A 1 195 ? -3.735 -9.821 6.068 1.00 94.38 195 CYS A N 1
ATOM 1630 C CA . CYS A 1 195 ? -2.695 -8.855 6.388 1.00 94.38 195 CYS A CA 1
ATOM 1631 C C . CYS A 1 195 ? -2.490 -8.824 7.914 1.00 94.38 195 CYS A C 1
ATOM 1633 O O . CYS A 1 195 ? -3.189 -8.092 8.618 1.00 94.38 195 CYS A O 1
ATOM 1635 N N . PRO A 1 196 ? -1.586 -9.655 8.464 1.00 93.94 196 PRO A N 1
ATOM 1636 C CA . PRO A 1 196 ? -1.253 -9.597 9.882 1.00 93.94 196 PRO A CA 1
ATOM 1637 C C . PRO A 1 196 ? -0.711 -8.213 10.243 1.00 93.94 196 PRO A C 1
ATOM 1639 O O . PRO A 1 196 ? 0.154 -7.689 9.538 1.00 93.94 196 PRO A O 1
ATOM 1642 N N . ILE A 1 197 ? -1.195 -7.624 11.340 1.00 93.38 197 ILE A N 1
ATOM 1643 C CA . ILE A 1 197 ? -0.653 -6.347 11.814 1.00 93.38 197 ILE A CA 1
ATOM 1644 C C . ILE A 1 197 ? 0.748 -6.586 12.373 1.00 93.38 197 ILE A C 1
ATOM 1646 O O . ILE A 1 197 ? 0.918 -7.231 13.411 1.00 93.38 197 ILE A O 1
ATOM 1650 N N . GLN A 1 198 ? 1.743 -6.056 11.666 1.00 92.31 198 GLN A N 1
ATOM 1651 C CA . GLN A 1 198 ? 3.134 -6.099 12.086 1.00 92.31 198 GLN A CA 1
ATOM 1652 C C . GLN A 1 198 ? 3.379 -5.092 13.211 1.00 92.31 198 GLN A C 1
ATOM 1654 O O . GLN A 1 198 ? 2.878 -3.969 13.191 1.00 92.31 198 GLN A O 1
ATOM 1659 N N . ARG A 1 199 ? 4.161 -5.508 14.205 1.00 87.81 199 ARG A N 1
ATOM 1660 C CA . ARG A 1 199 ? 4.582 -4.679 15.336 1.00 87.81 199 ARG A CA 1
ATOM 1661 C C . ARG A 1 199 ? 6.064 -4.903 15.570 1.00 87.81 199 ARG A C 1
ATOM 1663 O O . ARG A 1 199 ? 6.537 -6.028 15.424 1.00 87.81 199 ARG A O 1
ATOM 1670 N N . THR A 1 200 ? 6.771 -3.843 15.930 1.00 87.81 200 THR A N 1
ATOM 1671 C CA . THR A 1 200 ? 8.107 -3.963 16.523 1.00 87.81 200 THR A CA 1
ATOM 1672 C C . THR A 1 200 ? 7.981 -3.900 18.043 1.00 87.81 200 THR A C 1
ATOM 1674 O O . THR A 1 200 ? 6.924 -3.535 18.560 1.00 87.81 200 THR A O 1
ATOM 1677 N N . ASP A 1 201 ? 9.056 -4.205 18.765 1.00 80.00 201 ASP A N 1
ATOM 1678 C CA . ASP A 1 201 ? 9.052 -4.182 20.235 1.00 80.00 201 ASP A CA 1
ATOM 1679 C C . ASP A 1 201 ? 8.787 -2.784 20.821 1.00 80.00 201 ASP A C 1
ATOM 1681 O O . ASP A 1 201 ? 8.353 -2.655 21.967 1.00 80.00 201 ASP A O 1
ATOM 1685 N N . HIS A 1 202 ? 9.056 -1.72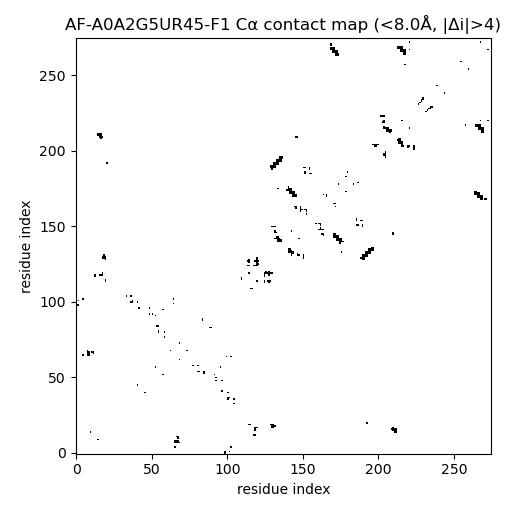6 20.050 1.00 77.44 202 HIS A N 1
ATOM 1686 C CA . HIS A 1 202 ? 9.049 -0.347 20.550 1.00 77.44 202 HIS A CA 1
ATOM 1687 C C . HIS A 1 202 ? 8.149 0.608 19.764 1.00 77.44 202 HIS A C 1
ATOM 1689 O O . HIS A 1 202 ? 7.884 1.708 20.246 1.00 77.44 202 HIS A O 1
ATOM 1695 N N . LYS A 1 203 ? 7.686 0.217 18.572 1.00 85.12 203 LYS A N 1
ATOM 1696 C CA . LYS A 1 203 ? 6.889 1.076 17.690 1.00 85.12 203 LYS A CA 1
ATOM 1697 C C . LYS A 1 203 ? 5.928 0.277 16.810 1.00 85.12 203 LYS A C 1
ATOM 1699 O O . LYS A 1 203 ? 6.238 -0.839 16.372 1.00 85.12 203 LYS A O 1
ATOM 1704 N N . ALA A 1 204 ? 4.773 0.858 16.517 1.00 90.12 204 ALA A N 1
ATOM 1705 C CA . ALA A 1 204 ? 3.864 0.341 15.511 1.00 90.12 204 ALA A CA 1
ATOM 1706 C C . ALA A 1 204 ? 4.521 0.399 14.124 1.00 90.12 204 ALA A C 1
ATOM 1708 O O . ALA A 1 204 ? 5.253 1.338 13.803 1.00 90.12 204 ALA A O 1
ATOM 1709 N N . VAL A 1 205 ? 4.252 -0.602 13.285 1.00 92.31 205 VAL A N 1
ATOM 1710 C CA . VAL A 1 205 ? 4.636 -0.540 11.871 1.00 92.31 205 VAL A CA 1
ATOM 1711 C C . VAL A 1 205 ? 3.538 0.223 11.124 1.00 92.31 205 VAL A C 1
ATOM 1713 O O . VAL A 1 205 ? 2.380 -0.204 11.182 1.00 92.31 205 VAL A O 1
ATOM 1716 N N . PRO A 1 206 ? 3.853 1.338 10.436 1.00 93.38 206 PRO A N 1
ATOM 1717 C CA . PRO A 1 206 ? 2.867 2.080 9.663 1.00 93.38 206 PRO A CA 1
ATOM 1718 C C . PRO A 1 206 ? 2.183 1.216 8.602 1.00 93.38 206 PRO A C 1
ATOM 1720 O O . PRO A 1 206 ? 2.824 0.463 7.870 1.00 93.38 206 PRO A O 1
ATOM 1723 N N . ILE A 1 207 ? 0.868 1.370 8.493 1.00 94.00 207 ILE A N 1
ATOM 1724 C CA . ILE A 1 207 ? 0.022 0.724 7.494 1.00 94.00 207 ILE A CA 1
ATOM 1725 C C . ILE A 1 207 ? -0.399 1.787 6.484 1.00 94.00 207 ILE A C 1
ATOM 1727 O O . ILE A 1 207 ? -1.066 2.759 6.841 1.00 94.00 207 ILE A O 1
ATOM 1731 N N . MET A 1 208 ? -0.049 1.587 5.215 1.00 91.25 208 MET A N 1
ATOM 1732 C CA . MET A 1 208 ? -0.465 2.474 4.126 1.00 91.25 208 MET A CA 1
ATOM 1733 C C . MET A 1 208 ? -1.994 2.495 3.993 1.00 91.25 208 MET A C 1
ATOM 1735 O O . MET A 1 208 ? -2.626 1.435 4.044 1.00 91.25 208 MET A O 1
ATOM 1739 N N . THR A 1 209 ? -2.591 3.676 3.843 1.00 89.56 209 THR A N 1
ATOM 1740 C CA . THR A 1 209 ? -4.031 3.874 3.632 1.00 89.56 209 THR A CA 1
ATOM 1741 C C . THR A 1 209 ? -4.379 3.760 2.142 1.00 89.56 209 THR A C 1
ATOM 1743 O O . THR A 1 209 ? -3.492 3.849 1.294 1.00 89.56 209 THR A O 1
ATOM 1746 N N . PRO A 1 210 ? -5.668 3.623 1.781 1.00 81.31 210 PRO A N 1
ATOM 1747 C CA . PRO A 1 210 ? -6.091 3.604 0.374 1.00 81.31 210 PRO A CA 1
ATOM 1748 C C . PRO A 1 210 ? -5.783 4.894 -0.398 1.00 81.31 210 PRO A C 1
ATOM 1750 O O . PRO A 1 210 ? -5.828 4.901 -1.621 1.00 81.31 210 PRO A O 1
ATOM 1753 N N . THR A 1 211 ? -5.506 5.986 0.317 1.00 81.62 211 THR A N 1
ATOM 1754 C CA . THR A 1 211 ? -5.167 7.304 -0.233 1.00 81.62 211 THR A CA 1
ATOM 1755 C C . THR A 1 211 ? -3.657 7.565 -0.274 1.00 81.62 211 THR A C 1
ATOM 1757 O O . THR A 1 211 ? -3.250 8.699 -0.503 1.00 81.62 211 THR A O 1
ATOM 1760 N N . GLY A 1 212 ? -2.823 6.556 0.011 1.00 83.50 212 GLY A N 1
ATOM 1761 C CA . GLY A 1 212 ? -1.358 6.677 0.043 1.00 83.50 212 GLY A CA 1
ATOM 1762 C C . GLY A 1 212 ? -0.782 7.283 1.329 1.00 83.50 212 GLY A C 1
ATOM 1763 O O . GLY A 1 212 ? 0.434 7.337 1.498 1.00 83.50 212 GLY A O 1
ATOM 1764 N N . GLY A 1 213 ? -1.635 7.702 2.266 1.00 88.56 213 GLY A N 1
ATOM 1765 C CA . GLY A 1 213 ? -1.225 8.104 3.610 1.00 88.56 213 GLY A CA 1
ATOM 1766 C C . GLY A 1 213 ? -0.819 6.909 4.474 1.00 88.56 213 GLY A C 1
ATOM 1767 O O . GLY A 1 213 ? -0.754 5.767 4.022 1.00 88.56 213 GLY A O 1
ATOM 1768 N N . HIS A 1 214 ? -0.592 7.156 5.762 1.00 92.31 214 HIS A N 1
ATOM 1769 C CA . HIS A 1 214 ? -0.230 6.111 6.718 1.00 92.31 214 HIS A CA 1
ATOM 17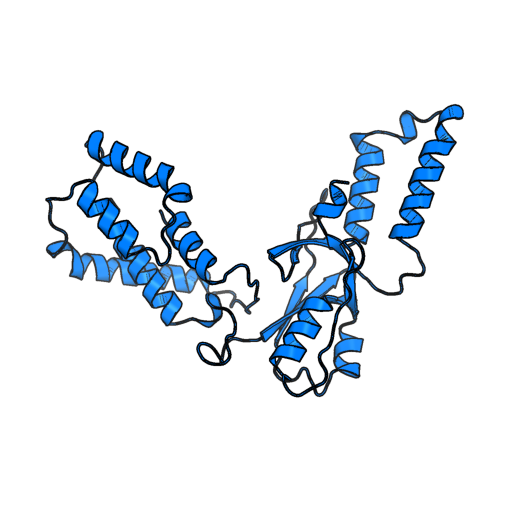70 C C . HIS A 1 214 ? -1.116 6.160 7.957 1.00 92.31 214 HIS A C 1
ATOM 1772 O O . HIS A 1 214 ? -1.564 7.221 8.397 1.00 92.31 214 HIS A O 1
ATOM 1778 N N . CYS A 1 215 ? -1.352 4.993 8.540 1.00 93.81 215 CYS A N 1
ATOM 1779 C CA . CYS A 1 215 ? -2.114 4.833 9.764 1.00 93.81 215 CYS A CA 1
ATOM 1780 C C . CYS A 1 215 ? -1.530 3.720 10.633 1.00 93.81 215 CYS A C 1
ATOM 1782 O O . CYS A 1 215 ? -0.784 2.869 10.153 1.00 93.81 215 CYS A O 1
ATOM 1784 N N . ILE A 1 216 ? -1.891 3.703 11.911 1.00 94.88 216 ILE A N 1
ATOM 1785 C CA . ILE A 1 216 ? -1.600 2.591 12.821 1.00 94.88 216 ILE A CA 1
ATOM 1786 C C . ILE A 1 216 ? -2.854 2.203 13.594 1.00 94.88 216 ILE A C 1
ATOM 1788 O O . ILE A 1 216 ? -3.842 2.941 13.622 1.00 94.88 216 ILE A O 1
ATOM 1792 N N . LEU A 1 217 ? -2.854 1.023 14.210 1.00 94.00 217 LEU A N 1
ATOM 1793 C CA . LEU A 1 217 ? -3.992 0.593 15.012 1.00 94.00 217 LEU A CA 1
ATOM 1794 C C . LEU A 1 217 ? -4.155 1.521 16.222 1.00 94.00 217 LEU A C 1
ATOM 1796 O O . LEU A 1 217 ? -3.174 1.873 16.871 1.00 94.00 217 LEU A O 1
ATOM 1800 N N . ALA A 1 218 ? -5.392 1.878 16.573 1.00 91.62 218 ALA A N 1
ATOM 1801 C CA . ALA A 1 218 ? -5.649 2.771 17.703 1.00 91.62 218 ALA A CA 1
ATOM 1802 C C . ALA A 1 218 ? -5.040 2.265 19.025 1.00 91.62 218 ALA A C 1
ATOM 1804 O O . ALA A 1 218 ? -4.524 3.050 19.812 1.00 91.62 218 ALA A O 1
ATOM 1805 N N . THR A 1 219 ? -5.053 0.952 19.266 1.00 89.81 219 THR A N 1
ATOM 1806 C CA . THR A 1 219 ? -4.399 0.374 20.449 1.00 89.81 219 THR A CA 1
ATOM 1807 C C . THR A 1 219 ? -2.892 0.586 20.432 1.00 89.81 219 THR A C 1
ATOM 1809 O O . THR A 1 219 ? -2.320 0.889 21.471 1.00 89.81 219 THR A O 1
ATOM 1812 N N . ASP A 1 220 ? -2.258 0.467 19.265 1.00 91.94 220 ASP A N 1
ATOM 1813 C CA . ASP A 1 220 ? -0.815 0.654 19.132 1.00 91.94 220 ASP A CA 1
ATOM 1814 C C . ASP A 1 220 ? -0.460 2.135 19.343 1.00 91.94 220 ASP A C 1
ATOM 1816 O O . ASP A 1 220 ? 0.470 2.436 20.084 1.00 91.94 220 ASP A O 1
ATOM 1820 N N . PHE A 1 221 ? -1.281 3.059 18.827 1.00 91.19 221 PHE A N 1
ATOM 1821 C CA . PHE A 1 221 ? -1.141 4.495 19.097 1.00 91.19 221 PHE A CA 1
ATOM 1822 C C . PHE A 1 221 ? -1.239 4.830 20.591 1.00 91.19 221 PHE A C 1
ATOM 1824 O O . PHE A 1 221 ? -0.438 5.601 21.115 1.00 91.19 221 PHE A O 1
ATOM 1831 N N . LEU A 1 222 ? -2.190 4.218 21.305 1.00 89.38 222 LEU A N 1
ATOM 1832 C CA . LEU A 1 222 ? -2.300 4.384 22.754 1.00 89.38 222 LEU A CA 1
ATOM 1833 C C . LEU A 1 222 ? -1.024 3.918 23.472 1.00 89.38 222 LEU A C 1
ATOM 1835 O O . LEU A 1 222 ? -0.561 4.597 24.387 1.00 89.38 222 LEU A O 1
ATOM 1839 N N . PHE A 1 223 ? -0.451 2.781 23.067 1.00 89.12 223 PHE A N 1
ATOM 1840 C CA . PHE A 1 223 ? 0.796 2.285 23.650 1.00 89.12 223 PHE A CA 1
ATOM 1841 C C . PHE A 1 223 ? 1.995 3.181 23.333 1.00 89.12 223 PHE A C 1
ATOM 1843 O O . PHE A 1 223 ? 2.815 3.394 24.221 1.00 89.12 223 PHE A O 1
ATOM 1850 N N . GLU A 1 224 ? 2.083 3.748 22.129 1.00 90.50 224 GLU A N 1
ATOM 1851 C CA . GLU A 1 224 ? 3.134 4.715 21.781 1.00 90.50 224 GLU A CA 1
ATOM 1852 C C . GLU A 1 224 ? 3.080 5.951 22.682 1.00 90.50 224 GLU A C 1
ATOM 1854 O O . GLU A 1 224 ? 4.086 6.288 23.307 1.00 90.50 224 GLU A O 1
ATOM 1859 N N . ILE A 1 225 ? 1.893 6.544 22.860 1.00 89.06 225 ILE A N 1
ATOM 1860 C CA . ILE A 1 225 ? 1.696 7.678 23.773 1.00 89.06 225 ILE A CA 1
ATOM 1861 C C . ILE A 1 225 ? 2.116 7.311 25.202 1.00 89.06 225 ILE A C 1
ATOM 1863 O O . ILE A 1 225 ? 2.822 8.066 25.870 1.00 89.06 225 ILE A O 1
ATOM 1867 N N . LEU A 1 226 ? 1.691 6.147 25.705 1.00 89.06 226 LEU A N 1
ATOM 1868 C CA . LEU A 1 226 ? 2.043 5.712 27.060 1.00 89.06 226 LEU A CA 1
ATOM 1869 C C . LEU A 1 226 ? 3.553 5.495 27.217 1.00 89.06 226 LEU A C 1
ATOM 1871 O O . LEU A 1 226 ? 4.124 5.920 28.224 1.00 89.06 226 LEU A O 1
ATOM 1875 N N . ASN A 1 227 ? 4.203 4.878 26.230 1.00 90.12 227 ASN A N 1
ATOM 1876 C CA . ASN A 1 227 ? 5.647 4.662 26.230 1.00 90.12 227 ASN A CA 1
ATOM 1877 C C . ASN A 1 227 ? 6.407 5.990 26.237 1.00 90.12 227 ASN A C 1
ATOM 1879 O O . ASN A 1 227 ? 7.347 6.152 27.016 1.00 90.12 227 ASN A O 1
ATOM 1883 N N . GLU A 1 228 ? 5.980 6.964 25.439 1.00 89.44 228 GLU A N 1
ATOM 1884 C CA . GLU A 1 228 ? 6.598 8.287 25.401 1.00 89.44 228 GLU A CA 1
ATOM 1885 C C . GLU A 1 228 ? 6.437 9.029 26.739 1.00 89.44 228 GLU A C 1
ATOM 1887 O O . GLU A 1 228 ? 7.402 9.553 27.302 1.00 89.44 228 GLU A O 1
ATOM 1892 N N . LEU A 1 229 ? 5.244 8.990 27.334 1.00 88.56 229 LEU A N 1
ATOM 1893 C CA . LEU A 1 229 ? 4.992 9.576 28.652 1.00 88.56 229 LEU A CA 1
ATOM 1894 C C . LEU A 1 229 ? 5.866 8.947 29.750 1.00 88.56 229 LEU A C 1
ATOM 1896 O O . LEU A 1 229 ? 6.452 9.661 30.575 1.00 88.56 229 LEU A O 1
ATOM 1900 N N . ILE A 1 230 ? 5.964 7.616 29.772 1.00 89.38 230 ILE A N 1
ATOM 1901 C CA . ILE A 1 230 ? 6.680 6.865 30.811 1.00 89.38 230 ILE A CA 1
ATOM 1902 C C . ILE A 1 230 ? 8.195 6.973 30.633 1.00 89.38 230 ILE A C 1
ATOM 1904 O O . ILE A 1 230 ? 8.895 7.323 31.585 1.00 89.38 230 ILE A O 1
ATOM 1908 N N . PHE A 1 231 ? 8.712 6.665 29.446 1.00 89.50 231 PHE A N 1
ATOM 1909 C CA . PHE A 1 231 ? 10.147 6.481 29.232 1.00 89.50 231 PHE A CA 1
ATOM 1910 C C . PHE A 1 231 ? 10.840 7.766 28.787 1.00 89.50 231 PHE A C 1
ATOM 1912 O O . PHE A 1 231 ? 11.884 8.118 29.348 1.00 89.50 231 PHE A O 1
ATOM 1919 N N . THR A 1 232 ? 10.246 8.489 27.836 1.00 88.19 232 THR A N 1
ATOM 1920 C CA . THR A 1 232 ? 10.824 9.721 27.282 1.00 88.19 232 THR A CA 1
ATOM 1921 C C . THR A 1 232 ? 10.643 10.873 28.258 1.00 88.19 232 THR A C 1
ATOM 1923 O O . THR A 1 232 ? 11.607 11.478 28.734 1.00 88.19 232 THR A O 1
ATOM 1926 N N . HIS A 1 233 ? 9.396 11.163 28.622 1.00 87.25 233 HIS A N 1
ATOM 1927 C CA . HIS A 1 233 ? 9.092 12.318 29.456 1.00 87.25 233 HIS A CA 1
ATOM 1928 C C . HIS A 1 233 ? 9.235 12.038 30.949 1.00 87.25 233 HIS A C 1
ATOM 1930 O O . HIS A 1 233 ? 9.478 12.982 31.712 1.00 87.25 233 HIS A O 1
ATOM 1936 N N . ARG A 1 234 ? 9.141 10.76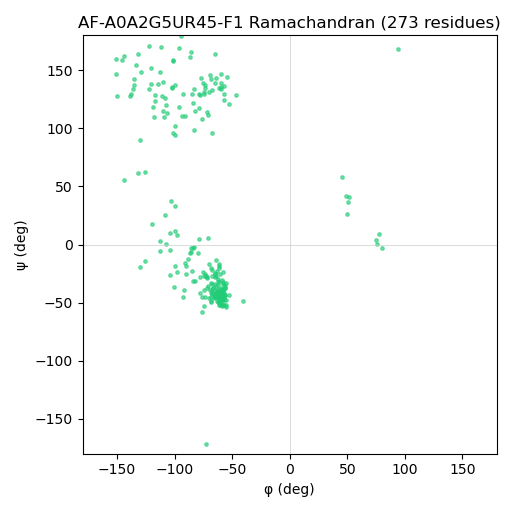7 31.366 1.00 89.25 234 ARG A N 1
ATOM 1937 C CA . ARG A 1 234 ? 9.178 10.331 32.772 1.00 89.25 234 ARG A CA 1
ATOM 1938 C C . ARG A 1 234 ? 8.183 11.108 33.625 1.00 89.25 234 ARG A C 1
ATOM 1940 O O . ARG A 1 234 ? 8.496 11.522 34.743 1.00 89.25 234 ARG A O 1
ATOM 1947 N N . ILE A 1 235 ? 6.984 11.343 33.087 1.00 87.88 235 ILE A N 1
ATOM 1948 C CA . ILE A 1 235 ? 5.998 12.241 33.704 1.00 87.88 235 ILE A CA 1
ATOM 1949 C C . ILE A 1 235 ? 5.668 11.830 35.142 1.00 87.88 235 ILE A C 1
ATOM 1951 O O . ILE A 1 235 ? 5.582 12.680 36.021 1.00 87.88 235 ILE A O 1
ATOM 1955 N N . PHE A 1 236 ? 5.595 10.528 35.414 1.00 83.88 236 PHE A N 1
ATOM 1956 C CA . PHE A 1 236 ? 5.271 9.987 36.732 1.00 83.88 236 PHE A CA 1
ATOM 1957 C C . PHE A 1 236 ? 6.385 10.190 37.767 1.00 83.88 236 PHE A C 1
ATOM 1959 O O . PHE A 1 236 ? 6.121 10.103 38.958 1.00 83.88 236 PHE A O 1
ATOM 1966 N N . GLN A 1 237 ? 7.611 10.488 37.330 1.00 87.56 237 GLN A N 1
ATOM 1967 C CA . GLN A 1 237 ? 8.726 10.839 38.216 1.00 87.56 237 GLN A CA 1
ATOM 1968 C C . GLN A 1 237 ? 8.802 12.351 38.471 1.00 87.56 237 GLN A C 1
ATOM 1970 O O . GLN A 1 237 ? 9.351 12.780 39.480 1.00 87.56 237 GLN A O 1
ATOM 1975 N N . LYS A 1 238 ? 8.276 13.166 37.547 1.00 84.94 238 LYS A N 1
ATOM 1976 C CA . LYS A 1 238 ? 8.358 14.637 37.589 1.00 84.94 238 LYS A CA 1
ATOM 1977 C C . LYS A 1 238 ? 7.109 15.301 38.166 1.00 84.94 238 LYS A C 1
ATOM 1979 O O . LYS A 1 238 ? 7.168 16.449 38.603 1.00 84.94 238 LYS A O 1
ATOM 1984 N N . ILE A 1 239 ? 5.963 14.628 38.121 1.00 82.00 239 ILE A N 1
ATOM 1985 C CA . ILE A 1 239 ? 4.692 15.188 38.579 1.00 82.00 239 ILE A CA 1
ATOM 1986 C C . ILE A 1 239 ? 4.610 15.127 40.106 1.00 82.00 239 ILE A C 1
ATOM 1988 O O . ILE A 1 239 ? 4.569 14.055 40.699 1.00 82.00 239 ILE A O 1
ATOM 1992 N N . GLY A 1 240 ? 4.528 16.304 40.729 1.00 78.12 240 GLY A N 1
ATOM 1993 C CA . GLY A 1 240 ? 4.100 16.474 42.118 1.00 78.12 240 GLY A CA 1
ATOM 1994 C C . GLY A 1 240 ? 2.604 16.790 42.240 1.00 78.12 240 GLY A C 1
ATOM 1995 O O . GLY A 1 240 ? 1.895 16.957 41.243 1.00 78.12 240 GLY A O 1
ATOM 1996 N N . THR A 1 241 ? 2.124 16.947 43.476 1.00 73.50 241 THR A N 1
ATOM 1997 C CA . THR A 1 241 ? 0.709 17.223 43.803 1.00 73.50 241 THR A CA 1
ATOM 1998 C C . THR A 1 241 ? 0.140 18.464 43.102 1.00 73.50 241 THR A C 1
ATOM 2000 O O . THR A 1 241 ? -1.021 18.450 42.699 1.00 73.50 241 THR A O 1
ATOM 2003 N N . GLY A 1 242 ? 0.952 19.504 42.872 1.00 77.38 242 GLY A N 1
ATOM 2004 C CA . GLY A 1 242 ? 0.531 20.737 42.188 1.00 77.38 242 GLY A CA 1
ATOM 2005 C C . GLY A 1 242 ? 0.197 20.574 40.697 1.00 77.38 242 GLY A C 1
ATOM 2006 O O . GLY A 1 242 ? -0.654 21.294 40.178 1.00 77.38 242 GLY A O 1
ATOM 2007 N N . ASN A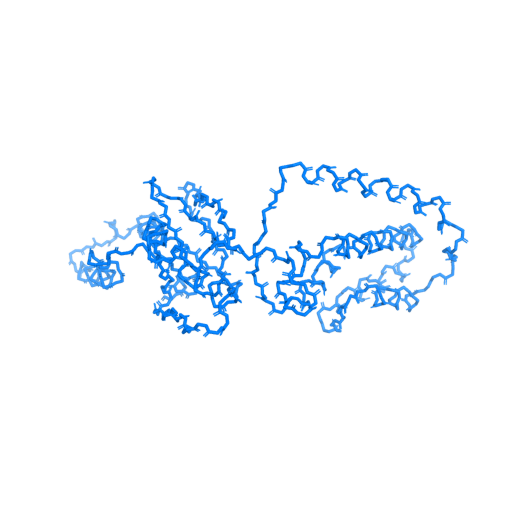 1 243 ? 0.793 19.588 40.017 1.00 79.81 243 ASN A N 1
ATOM 2008 C CA . ASN A 1 243 ? 0.661 19.406 38.563 1.00 79.81 243 ASN A CA 1
ATOM 2009 C C . ASN A 1 243 ? -0.221 18.207 38.177 1.00 79.81 243 ASN A C 1
ATOM 2011 O O . ASN A 1 243 ? -0.461 17.967 36.994 1.00 79.81 243 ASN A O 1
ATOM 2015 N N . TRP A 1 244 ? -0.763 17.480 39.160 1.00 83.31 244 TRP A N 1
ATOM 2016 C CA . TRP A 1 244 ? -1.626 16.314 38.939 1.00 83.31 244 TRP A CA 1
ATOM 2017 C C . TRP A 1 244 ? -2.849 16.621 38.064 1.00 83.31 244 TRP A C 1
ATOM 2019 O O . TRP A 1 244 ? -3.261 15.818 37.225 1.00 83.31 244 TRP A O 1
ATOM 2029 N N . ASN A 1 245 ? -3.404 17.826 38.205 1.00 85.25 245 ASN A N 1
ATOM 2030 C CA . ASN A 1 245 ? -4.553 18.267 37.419 1.00 85.25 245 ASN A CA 1
ATOM 2031 C C . ASN A 1 245 ? -4.262 18.327 35.911 1.00 85.25 245 ASN A C 1
ATOM 2033 O O . ASN A 1 245 ? -5.178 18.107 35.122 1.00 85.25 245 ASN A O 1
ATOM 2037 N N . VAL A 1 246 ? -3.016 18.591 35.502 1.00 83.31 246 VAL A N 1
ATOM 2038 C CA . VAL A 1 246 ? -2.622 18.616 34.083 1.00 83.31 246 VAL A CA 1
ATOM 2039 C C . VAL A 1 246 ? -2.690 17.208 33.500 1.00 83.31 246 VAL A C 1
ATOM 2041 O O . VAL A 1 246 ? -3.343 16.990 32.483 1.00 83.31 246 VAL A O 1
ATOM 2044 N N . LEU A 1 247 ? -2.111 16.233 34.203 1.00 84.38 247 LEU A N 1
ATOM 2045 C CA . LEU A 1 247 ? -2.140 14.832 33.790 1.00 84.38 247 LEU A CA 1
ATOM 2046 C C . LEU A 1 247 ? -3.565 14.274 33.750 1.00 84.38 247 LEU A C 1
ATOM 2048 O O . LEU A 1 247 ? -3.945 13.576 32.813 1.00 84.38 247 LEU A O 1
ATOM 2052 N N . ARG A 1 248 ? -4.390 14.634 34.739 1.00 86.56 248 ARG A N 1
ATOM 2053 C CA . ARG A 1 248 ? -5.807 14.264 34.750 1.00 86.56 248 ARG A CA 1
ATOM 2054 C C . ARG A 1 248 ? -6.545 14.814 33.527 1.00 86.56 248 ARG A C 1
ATOM 2056 O O . ARG A 1 248 ? -7.323 14.082 32.923 1.00 86.56 248 ARG A O 1
ATOM 2063 N N . ARG A 1 249 ? -6.317 16.081 33.153 1.00 86.06 249 ARG A N 1
ATOM 2064 C CA . ARG A 1 249 ? -6.930 16.678 31.951 1.00 86.06 249 ARG A CA 1
ATOM 2065 C C . ARG A 1 249 ? -6.491 15.959 30.677 1.00 86.06 249 ARG A C 1
ATOM 2067 O O . ARG A 1 249 ? -7.351 15.662 29.855 1.00 86.06 249 ARG A O 1
ATOM 2074 N N . PHE A 1 250 ? -5.205 15.626 30.559 1.00 85.19 250 PHE A N 1
ATOM 2075 C CA . PHE A 1 250 ? -4.676 14.854 29.433 1.00 85.19 250 PHE A CA 1
ATOM 2076 C C . PHE A 1 250 ? -5.393 13.502 29.286 1.00 85.19 250 PHE A C 1
ATOM 2078 O O . PHE A 1 250 ? -5.950 13.201 28.232 1.00 85.19 250 PHE A O 1
ATOM 2085 N N . PHE A 1 251 ? -5.485 12.712 30.362 1.00 85.38 251 PHE A N 1
ATOM 2086 C CA . PHE A 1 251 ? -6.180 11.423 30.299 1.00 85.38 251 PHE A CA 1
ATOM 2087 C C . PHE A 1 251 ? -7.681 11.561 30.018 1.00 85.38 251 PHE A C 1
ATOM 2089 O O . PHE A 1 251 ? -8.240 10.737 29.299 1.00 85.38 251 PHE A O 1
ATOM 2096 N N . LEU A 1 252 ? -8.340 12.615 30.511 1.00 86.81 252 LEU A N 1
ATOM 2097 C CA . LEU A 1 252 ? -9.739 12.888 30.163 1.00 86.81 252 LEU A CA 1
ATOM 2098 C C . LEU A 1 252 ? -9.909 13.176 28.661 1.00 86.81 252 LEU A C 1
ATOM 2100 O O . LEU A 1 252 ? -10.836 12.659 28.039 1.00 86.81 252 LEU A O 1
ATOM 2104 N N . GLN A 1 253 ? -9.000 13.934 28.046 1.00 83.00 253 GLN A N 1
ATOM 2105 C CA . GLN A 1 253 ? -9.016 14.144 26.594 1.00 83.00 253 GLN A CA 1
ATOM 2106 C C . GLN A 1 253 ? -8.800 12.828 25.836 1.00 83.00 253 GLN A C 1
ATOM 2108 O O . GLN A 1 253 ? -9.562 12.514 24.921 1.00 83.00 253 GLN A O 1
ATOM 2113 N N . MET A 1 254 ? -7.849 12.008 26.286 1.00 82.06 254 MET A N 1
ATOM 2114 C CA . MET A 1 254 ? -7.603 10.678 25.724 1.00 82.06 254 MET A CA 1
ATOM 2115 C C . MET A 1 254 ? -8.840 9.776 25.804 1.00 82.06 254 MET A C 1
ATOM 2117 O O . MET A 1 254 ? -9.141 9.074 24.843 1.00 82.06 254 MET A O 1
ATOM 2121 N N . THR A 1 255 ? -9.621 9.827 26.890 1.00 82.00 255 THR A N 1
ATOM 2122 C CA . THR A 1 255 ? -10.861 9.034 26.993 1.00 82.00 255 THR A CA 1
ATOM 2123 C C . THR A 1 255 ? -11.938 9.438 25.986 1.00 82.00 255 THR A C 1
ATOM 2125 O O . THR A 1 255 ? -12.740 8.592 25.594 1.00 82.00 255 THR A O 1
ATOM 2128 N N . ASN A 1 256 ? -11.941 10.684 25.501 1.00 79.38 256 ASN A N 1
ATOM 2129 C CA . ASN A 1 256 ? -12.840 11.086 24.416 1.00 79.38 256 ASN A CA 1
ATOM 2130 C C . ASN A 1 256 ? -12.416 10.454 23.084 1.00 79.38 256 ASN A C 1
ATOM 2132 O O . ASN A 1 256 ? -13.262 10.063 22.278 1.00 79.38 256 ASN A O 1
ATOM 2136 N N . PHE A 1 257 ? -11.107 10.317 22.859 1.00 81.25 257 PHE A N 1
ATOM 2137 C CA . PHE A 1 257 ? -10.577 9.694 21.652 1.00 81.25 257 PHE A CA 1
ATOM 2138 C C . PHE A 1 257 ? -10.693 8.162 21.690 1.00 81.25 257 PHE A C 1
ATOM 2140 O O . PHE A 1 257 ? -11.165 7.562 20.725 1.00 81.25 257 PHE A O 1
ATOM 2147 N N . PHE A 1 258 ? -10.344 7.535 22.812 1.00 80.44 258 PHE A N 1
ATOM 2148 C CA . PHE A 1 258 ? -10.359 6.083 23.028 1.00 80.44 258 PHE A CA 1
ATOM 2149 C C . PHE A 1 258 ? -11.597 5.601 23.785 1.00 80.44 258 PHE A C 1
ATOM 2151 O O . PHE A 1 258 ? -11.515 4.653 24.563 1.00 80.44 258 PHE A O 1
ATOM 2158 N N . SER A 1 259 ? -12.744 6.259 23.589 1.00 74.69 259 SER A N 1
ATOM 2159 C CA . SER A 1 259 ? -13.961 5.964 24.349 1.00 74.69 259 SER A CA 1
ATOM 2160 C C . SER A 1 259 ? -14.231 4.454 24.428 1.00 74.69 259 SER A C 1
ATOM 2162 O O . SER A 1 259 ? -14.301 3.799 23.383 1.00 74.69 259 SER A O 1
ATOM 2164 N N . PRO A 1 260 ? -14.458 3.891 25.631 1.00 64.75 260 PRO A N 1
ATOM 2165 C CA . PRO A 1 260 ? -14.746 2.465 25.799 1.00 64.75 260 PRO A CA 1
ATOM 2166 C C . PRO A 1 260 ? -16.062 2.053 25.120 1.00 64.75 260 PRO A C 1
ATOM 2168 O O . PRO A 1 260 ? -16.337 0.871 24.932 1.00 64.75 260 PRO A O 1
ATOM 2171 N N . HIS A 1 261 ? -16.886 3.026 24.718 1.00 62.78 261 HIS A N 1
ATOM 2172 C CA . HIS A 1 261 ? -18.109 2.803 23.956 1.00 62.78 261 HIS A CA 1
ATOM 2173 C C . HIS A 1 261 ? -17.872 2.675 22.443 1.00 62.78 261 HIS A C 1
ATOM 2175 O O . HIS A 1 261 ? -18.818 2.390 21.700 1.00 62.78 261 HIS A O 1
ATOM 2181 N N . HIS A 1 262 ? -16.633 2.837 21.962 1.00 67.44 262 HIS A N 1
ATOM 2182 C CA . HIS A 1 262 ? -16.274 2.491 20.591 1.00 67.44 262 HIS A CA 1
ATOM 2183 C C . HIS A 1 262 ? -16.358 0.973 20.400 1.00 67.44 262 HIS A C 1
ATOM 2185 O O . HIS A 1 262 ? -15.424 0.225 20.653 1.00 67.44 262 HIS A O 1
ATOM 2191 N N . LYS A 1 263 ? -17.499 0.508 19.881 1.00 67.75 263 LYS A N 1
ATOM 2192 C CA . LYS A 1 263 ? -17.751 -0.912 19.570 1.00 67.75 263 LYS A CA 1
ATOM 2193 C C . LYS A 1 263 ? -16.964 -1.439 18.362 1.00 67.75 263 LYS A C 1
ATOM 2195 O O . LYS A 1 263 ? -17.233 -2.543 17.893 1.00 67.75 263 LYS A O 1
ATOM 2200 N N . SER A 1 264 ? -16.073 -0.642 17.785 1.00 76.88 264 SER A N 1
ATOM 2201 C CA . SER A 1 264 ? -15.348 -0.990 16.567 1.00 76.88 264 SER A CA 1
ATOM 2202 C C . SER A 1 264 ? -13.886 -0.632 16.703 1.00 76.88 264 SER A C 1
ATOM 2204 O O . SER A 1 264 ? -13.566 0.497 17.066 1.00 76.88 264 SER A O 1
ATOM 2206 N N . ILE A 1 265 ? -13.037 -1.571 16.304 1.00 90.25 265 ILE A N 1
ATOM 2207 C CA . ILE A 1 265 ? -11.627 -1.329 16.025 1.00 90.25 265 ILE A CA 1
ATOM 2208 C C . ILE A 1 265 ? -11.518 -0.195 14.991 1.00 90.25 265 ILE A C 1
ATOM 2210 O O . ILE A 1 265 ? -12.363 -0.068 14.095 1.00 90.25 265 ILE A O 1
ATOM 2214 N N . PHE A 1 266 ? -10.508 0.653 15.118 1.00 92.38 266 PHE A N 1
ATOM 2215 C CA . PHE A 1 266 ? -10.219 1.712 14.158 1.00 92.38 266 PHE A CA 1
ATOM 2216 C C . PHE A 1 266 ? -8.711 1.936 14.058 1.00 92.38 266 PHE A C 1
ATOM 2218 O O . PHE A 1 266 ? -7.958 1.551 14.957 1.00 92.38 266 PHE A O 1
ATOM 2225 N N . PHE A 1 267 ? -8.291 2.537 12.952 1.00 93.38 267 PHE A N 1
ATOM 2226 C CA . PHE A 1 267 ? -6.930 3.028 12.775 1.00 93.38 267 PHE A CA 1
ATOM 2227 C C . PHE A 1 267 ? -6.884 4.539 12.983 1.00 93.38 267 PHE A C 1
ATOM 2229 O O . PHE A 1 267 ? -7.903 5.218 12.841 1.00 93.38 267 PHE A O 1
ATOM 2236 N N . VAL A 1 268 ? -5.701 5.042 13.309 1.00 92.50 268 VAL A N 1
ATOM 2237 C CA . VAL A 1 268 ? -5.399 6.461 13.494 1.00 92.50 268 VAL A CA 1
ATOM 2238 C C . VAL A 1 268 ? -4.383 6.867 12.438 1.00 92.50 268 VAL A C 1
ATOM 2240 O O . VAL A 1 268 ? -3.378 6.179 12.267 1.00 92.50 268 VAL A O 1
ATOM 2243 N N . THR A 1 269 ? -4.661 7.937 11.701 1.00 91.38 269 THR A N 1
ATOM 2244 C CA . THR A 1 269 ? -3.748 8.496 10.695 1.00 91.38 269 THR A CA 1
ATOM 2245 C C . THR A 1 269 ? -2.510 9.101 11.353 1.00 91.38 269 THR A C 1
ATOM 2247 O O . THR A 1 269 ? -2.630 9.732 12.402 1.00 91.38 269 THR A O 1
ATOM 2250 N N . LEU A 1 270 ? -1.334 8.960 10.731 1.00 81.50 270 LEU A N 1
ATOM 2251 C CA . LEU A 1 270 ? -0.083 9.491 11.295 1.00 81.50 270 LEU A CA 1
ATOM 2252 C C . LEU A 1 270 ? -0.085 11.021 11.448 1.00 81.50 270 LEU A C 1
ATOM 2254 O O . LEU A 1 270 ? 0.459 11.521 12.421 1.00 81.50 270 LEU A O 1
ATOM 2258 N N . GLU A 1 271 ? -0.786 11.754 10.579 1.00 73.50 271 GLU A N 1
ATOM 2259 C CA . GLU A 1 271 ? -0.961 13.215 10.695 1.00 73.50 271 GLU A CA 1
ATOM 2260 C C . GLU A 1 271 ? -1.615 13.653 12.018 1.00 73.50 271 GLU A C 1
ATOM 2262 O O . GLU A 1 271 ? -1.463 14.791 12.450 1.00 73.50 271 GLU A O 1
ATOM 2267 N N . GLU A 1 272 ? -2.365 12.759 12.666 1.00 62.78 272 GLU A N 1
ATOM 2268 C CA . GLU A 1 272 ? -2.992 13.028 13.962 1.00 62.78 272 GLU A CA 1
ATOM 2269 C C . GLU A 1 272 ? -2.064 12.668 15.137 1.00 62.78 272 GLU A C 1
ATOM 2271 O O . GLU A 1 272 ? -2.340 13.067 16.261 1.00 62.78 272 GLU A O 1
ATOM 2276 N N . GLN A 1 273 ? -0.960 11.944 14.903 1.00 55.75 273 GLN A N 1
ATOM 2277 C CA . GLN A 1 273 ? 0.077 11.736 15.923 1.00 55.75 273 GLN A CA 1
ATOM 2278 C C . GLN A 1 273 ? 0.930 12.988 16.148 1.00 55.75 273 GLN A C 1
ATOM 2280 O O . GLN A 1 273 ? 1.501 13.152 17.219 1.00 55.75 273 GLN A O 1
ATOM 2285 N N . GLU A 1 274 ? 1.047 13.839 15.127 1.00 56.62 274 GLU A N 1
ATOM 2286 C CA . GLU A 1 274 ? 1.918 15.020 15.136 1.00 56.62 274 GLU A CA 1
ATOM 2287 C C . GLU A 1 274 ? 1.255 16.267 15.757 1.00 56.62 274 GLU A C 1
ATOM 2289 O O . GLU A 1 274 ? 1.902 17.310 15.863 1.00 56.62 274 GLU A O 1
ATOM 2294 N N . LYS A 1 275 ? -0.022 16.177 16.157 1.00 52.72 275 LYS A N 1
ATOM 2295 C CA . LYS A 1 275 ? -0.791 17.261 16.793 1.00 52.72 275 LYS A CA 1
ATOM 2296 C C . LYS A 1 275 ? -0.814 17.140 18.311 1.00 52.72 275 LYS A C 1
ATOM 2298 O O . LYS A 1 275 ? -0.705 18.204 18.963 1.00 52.72 275 LYS A O 1
#